Protein AF-A0A4Y7SMZ3-F1 (afdb_monomer_lite)

Organism: Coprinellus micaceus (NCBI:txid71717)

Sequence (217 aa):
MIPGCGICYQELHPIDHPACYLPCGHIFCLQCGGRLVSKYPCPFKCTLNSRTRTVRQRDVRSLAISVVPIEGVDEERAVLGAIVAADAKHRATDASACQLAEQNRVQDQRYQVQLSQLSRLGTYVIDSSEKLKGTLLTTRRAYETLRKHDCLRRQLEQLMNLRLASPQRDRSKGSTSKTPEREGRASPASSRCPLWLLMKMVDAGNREDRWLKYRLE

Secondary structure (DSSP, 8-state):
---B-TTT-PBP-TTTS-EEE-TTS-EEEHHHHHHHTTT---TT--SSS-TT-PPPGGG-EE-------SSSTTHHHHHHHHHHHHHHHHHHHHHHHHHHHHHHHHHHHHHHHHHHHHHHHHHHHHHHHHHHHHHHHHHHHHHHHHHHHHHHHHHHHHHHHHHHHS--------------------PPP-----GGGTTTTTTGGGSGGGGGGSS--

Foldseek 3Di:
DADAAPPPRHHDACAPFFWKAFPLGHIHTPVVLVVQAPPAFDPVCGVVQHRPHGHHPVRIGGDPDHDDDPDDPCVVVSVVNNVVVVVVVVVVVVVVVVVVVVVVVVVVVVVVVVVVVVVVVVVVVVVVVVVVVVVVVVVVVVVVVVVVVVVVVVVVVVVVVVVVPDPPPPDDDDDDDDDDDDDDDDDDDDPDDPPVVVVVVVVVVPVVVVVPPPPDD

pLDDT: mean 75.72, std 20.17, range [37.62, 97.25]

InterPro domains:
  IPR001841 Zinc finger, RING-type [PS50089] (5-43)
  IPR013083 Zinc finger, RING/FYVE/PHD-type [G3DSA:3.30.40.10] (2-77)

Radius of gyration: 49.57 Å; chains: 1; bounding box: 89×42×137 Å

Structure (mmCIF, N/CA/C/O backbone):
data_AF-A0A4Y7SMZ3-F1
#
_entry.id   AF-A0A4Y7SMZ3-F1
#
loop_
_atom_site.group_PDB
_atom_site.id
_atom_site.type_symbol
_atom_site.label_atom_id
_atom_site.label_alt_id
_atom_site.label_comp_id
_atom_site.label_asym_id
_atom_site.label_entity_id
_atom_site.label_seq_id
_atom_site.pdbx_PDB_ins_code
_atom_site.Cartn_x
_atom_site.Cartn_y
_atom_site.Cartn_z
_atom_site.occupancy
_atom_site.B_iso_or_equiv
_atom_site.auth_seq_id
_atom_site.auth_comp_id
_atom_site.auth_asym_id
_atom_site.auth_atom_id
_atom_site.pdbx_PDB_model_num
ATOM 1 N N . MET A 1 1 ? 34.606 -7.112 -31.840 1.00 46.12 1 MET A N 1
ATOM 2 C CA . MET A 1 1 ? 33.287 -7.750 -32.048 1.00 46.12 1 MET A CA 1
ATOM 3 C C . MET A 1 1 ? 32.272 -7.005 -31.206 1.00 46.12 1 MET A C 1
ATOM 5 O O . MET A 1 1 ? 32.405 -7.004 -29.989 1.00 46.12 1 MET A O 1
ATOM 9 N N . ILE A 1 2 ? 31.320 -6.335 -31.848 1.00 53.75 2 ILE A N 1
ATOM 10 C CA . ILE A 1 2 ? 30.229 -5.619 -31.178 1.00 53.75 2 ILE A CA 1
ATOM 11 C C . ILE A 1 2 ? 29.197 -6.666 -30.730 1.00 53.75 2 ILE A C 1
ATOM 13 O O . ILE A 1 2 ? 28.967 -7.627 -31.471 1.00 53.75 2 ILE A O 1
ATOM 17 N N . PRO A 1 3 ? 28.625 -6.575 -29.515 1.00 69.19 3 PRO A N 1
ATOM 18 C CA . PRO A 1 3 ? 27.633 -7.544 -29.073 1.00 69.19 3 PRO A CA 1
ATOM 19 C C . PRO A 1 3 ? 26.394 -7.456 -29.974 1.00 69.19 3 PRO A C 1
ATOM 21 O O . PRO A 1 3 ? 25.715 -6.435 -30.014 1.00 69.19 3 PRO A O 1
ATOM 24 N N . GLY A 1 4 ? 26.112 -8.527 -30.716 1.00 83.25 4 GLY A N 1
ATOM 25 C CA . GLY A 1 4 ? 24.904 -8.663 -31.529 1.00 83.25 4 GLY A CA 1
ATOM 26 C C . GLY A 1 4 ? 23.746 -9.284 -30.745 1.00 83.25 4 GLY A C 1
ATOM 27 O O . GLY A 1 4 ? 23.934 -9.937 -29.714 1.00 83.25 4 GLY A O 1
ATOM 28 N N . CYS A 1 5 ? 22.522 -9.114 -31.240 1.00 89.12 5 CYS A N 1
ATOM 29 C CA . CYS A 1 5 ? 21.358 -9.787 -30.677 1.00 89.12 5 CYS A CA 1
ATOM 30 C C . CYS A 1 5 ? 21.459 -11.309 -30.864 1.00 89.12 5 CYS A C 1
ATOM 32 O O . CYS A 1 5 ? 21.582 -11.790 -31.987 1.00 89.12 5 CYS A O 1
ATOM 34 N N . GLY A 1 6 ? 21.254 -12.086 -29.797 1.00 86.44 6 GLY A N 1
ATOM 35 C CA . GLY A 1 6 ? 21.270 -13.553 -29.872 1.00 86.44 6 GLY A CA 1
ATOM 36 C C . GLY A 1 6 ? 20.129 -14.224 -30.662 1.00 86.44 6 GLY A C 1
ATOM 37 O O . GLY A 1 6 ? 20.027 -15.445 -30.614 1.00 86.44 6 GLY A O 1
ATOM 38 N N . ILE A 1 7 ? 19.245 -13.465 -31.329 1.00 89.69 7 ILE A N 1
ATOM 39 C CA . ILE A 1 7 ? 18.139 -13.987 -32.161 1.00 89.69 7 ILE A CA 1
ATOM 40 C C . ILE A 1 7 ? 18.250 -13.495 -33.601 1.00 89.69 7 ILE A C 1
ATOM 42 O O . ILE A 1 7 ? 18.295 -14.307 -34.517 1.00 89.69 7 ILE A O 1
ATOM 46 N N . CYS A 1 8 ? 18.240 -12.174 -33.813 1.00 90.12 8 CYS A N 1
ATOM 47 C CA . CYS A 1 8 ? 18.291 -11.610 -35.163 1.00 90.12 8 CYS A CA 1
ATOM 48 C C . CYS A 1 8 ? 19.718 -11.379 -35.666 1.00 90.12 8 CYS A C 1
ATOM 50 O O . CYS A 1 8 ? 19.878 -11.004 -36.821 1.00 90.12 8 CYS A O 1
ATOM 52 N N . TYR A 1 9 ? 20.732 -11.566 -34.812 1.00 88.38 9 TYR A N 1
ATOM 53 C CA . TYR A 1 9 ? 22.152 -11.347 -35.110 1.00 88.38 9 TYR A CA 1
ATOM 54 C C . TYR A 1 9 ? 22.507 -9.928 -35.578 1.00 88.38 9 TYR A C 1
ATOM 56 O O . TYR A 1 9 ? 23.651 -9.675 -35.936 1.00 88.38 9 TYR A O 1
ATOM 64 N N . GLN A 1 10 ? 21.555 -8.992 -35.531 1.00 87.62 10 GLN A N 1
ATOM 65 C CA . GLN A 1 10 ? 21.806 -7.584 -35.800 1.00 87.62 10 GLN A CA 1
ATOM 66 C C . GLN A 1 10 ? 22.661 -6.979 -34.694 1.00 87.62 10 GLN A C 1
ATOM 68 O O . GLN A 1 10 ? 22.555 -7.358 -33.520 1.00 87.62 10 GLN A O 1
ATOM 73 N N . GLU A 1 11 ? 23.483 -6.020 -35.095 1.00 84.62 11 GLU A N 1
ATOM 74 C CA . GLU A 1 11 ? 24.284 -5.210 -34.196 1.00 84.62 11 GLU A CA 1
ATOM 75 C C . GLU A 1 11 ? 23.384 -4.425 -33.236 1.00 84.62 11 GLU A C 1
ATOM 77 O O . GLU A 1 11 ? 22.350 -3.879 -33.632 1.00 84.62 11 GLU A O 1
ATOM 82 N N . LEU A 1 12 ? 23.735 -4.423 -31.951 1.00 83.94 12 LEU A N 1
ATOM 83 C CA . LEU A 1 12 ? 22.970 -3.699 -30.946 1.00 83.94 12 LEU A CA 1
ATOM 84 C C . LEU A 1 12 ? 23.386 -2.229 -30.966 1.00 83.94 12 LEU A C 1
ATOM 86 O O . LEU A 1 12 ? 24.529 -1.907 -30.657 1.00 83.94 12 LEU A O 1
ATOM 90 N N . HIS A 1 13 ? 22.435 -1.351 -31.276 1.00 77.50 13 HIS A N 1
ATOM 91 C CA . HIS A 1 13 ? 22.620 0.098 -31.290 1.00 77.50 13 HIS A CA 1
ATOM 92 C C . HIS A 1 13 ? 21.679 0.736 -30.257 1.00 77.50 13 HIS A C 1
ATOM 94 O O . HIS A 1 13 ? 20.499 0.381 -30.234 1.00 77.50 13 HIS A O 1
ATOM 100 N N . PRO A 1 14 ? 22.132 1.668 -29.398 1.00 73.31 14 PRO A N 1
ATOM 101 C CA . PRO A 1 14 ? 21.310 2.234 -28.324 1.00 73.31 14 PRO A CA 1
ATOM 102 C C . PRO A 1 14 ? 20.008 2.893 -28.806 1.00 73.31 14 PRO A C 1
ATOM 104 O O . PRO A 1 14 ? 19.052 2.955 -28.033 1.00 73.31 14 PRO A O 1
ATOM 107 N N . ILE A 1 15 ? 19.961 3.356 -30.060 1.00 73.44 15 ILE A N 1
ATOM 108 C CA . ILE A 1 15 ? 18.790 4.017 -30.648 1.00 73.44 15 ILE A CA 1
ATOM 109 C C . ILE A 1 15 ? 18.006 3.054 -31.542 1.00 73.44 15 ILE A C 1
ATOM 111 O O . ILE A 1 15 ? 16.834 2.793 -31.284 1.00 73.44 15 ILE A O 1
ATOM 115 N N . ASP A 1 16 ? 18.647 2.509 -32.577 1.00 79.75 16 ASP A N 1
ATOM 116 C CA . ASP A 1 16 ? 17.939 1.755 -33.620 1.00 79.75 16 ASP A CA 1
ATOM 117 C C . ASP A 1 16 ? 17.617 0.321 -33.191 1.00 79.75 16 ASP A C 1
ATOM 119 O O . ASP A 1 16 ? 16.581 -0.230 -33.558 1.00 79.75 16 ASP A O 1
ATOM 123 N N . HIS A 1 17 ? 18.494 -0.289 -32.389 1.00 81.56 17 HIS A N 1
ATOM 124 C CA . HIS A 1 17 ? 18.387 -1.686 -31.961 1.00 81.56 17 HIS A CA 1
ATOM 125 C C . HIS A 1 17 ? 18.718 -1.831 -30.466 1.00 81.56 17 HIS A C 1
ATOM 127 O O . HIS A 1 17 ? 19.683 -2.518 -30.108 1.00 81.56 17 HIS A O 1
ATOM 133 N N . PRO A 1 18 ? 17.930 -1.192 -29.575 1.00 83.94 18 PRO A N 1
ATOM 134 C CA . PRO A 1 18 ? 18.263 -1.069 -28.162 1.00 83.94 18 PRO A CA 1
ATOM 135 C C . PRO A 1 18 ? 18.378 -2.438 -27.498 1.00 83.94 18 PRO A C 1
ATOM 137 O O . PRO A 1 18 ? 17.548 -3.326 -27.711 1.00 83.94 18 PRO A O 1
ATOM 140 N N . ALA A 1 19 ? 19.404 -2.613 -26.670 1.00 88.62 19 ALA A N 1
ATOM 141 C CA . ALA A 1 19 ? 19.687 -3.880 -26.017 1.00 88.62 19 ALA A CA 1
ATOM 142 C C . ALA A 1 19 ? 18.806 -4.113 -24.777 1.00 88.62 19 ALA A C 1
ATOM 144 O O . ALA A 1 19 ? 18.481 -3.211 -24.001 1.00 88.62 19 ALA A O 1
ATOM 145 N N . CYS A 1 20 ? 18.463 -5.373 -24.543 1.00 90.25 20 CYS A N 1
ATOM 146 C CA . CYS A 1 20 ? 17.861 -5.873 -23.318 1.00 90.25 20 CYS A CA 1
ATOM 147 C C . CYS A 1 20 ? 18.550 -7.170 -22.895 1.00 90.25 20 CYS A C 1
ATOM 149 O O . CYS A 1 20 ? 19.122 -7.881 -23.719 1.00 90.25 20 CYS A O 1
ATOM 151 N N . TYR A 1 21 ? 18.486 -7.490 -21.610 1.00 90.00 21 TYR A N 1
ATOM 152 C CA . TYR A 1 21 ? 19.004 -8.734 -21.064 1.00 90.00 21 TYR A CA 1
ATOM 153 C C . TYR A 1 21 ? 17.930 -9.465 -20.263 1.00 90.00 21 TYR A C 1
ATOM 155 O O . TYR A 1 21 ? 17.013 -8.862 -19.694 1.00 90.00 21 TYR A O 1
ATOM 163 N N . LEU A 1 22 ? 18.046 -10.789 -20.237 1.00 89.25 22 LEU A N 1
ATOM 164 C CA . LEU A 1 22 ? 17.241 -11.663 -19.386 1.00 89.25 22 LEU A CA 1
ATOM 165 C C . LEU A 1 22 ? 17.959 -11.934 -18.055 1.00 89.25 22 LEU A C 1
ATOM 167 O O . LEU A 1 22 ? 19.178 -11.790 -17.986 1.00 89.25 22 LEU A O 1
ATOM 171 N N . PRO A 1 23 ? 17.276 -12.460 -17.017 1.00 86.94 23 PRO A N 1
ATOM 172 C CA . PRO A 1 23 ? 17.907 -12.764 -15.727 1.00 86.94 23 PRO A CA 1
ATOM 173 C C . PRO A 1 23 ? 19.030 -13.809 -15.825 1.00 86.94 23 PRO A C 1
ATOM 175 O O . PRO A 1 23 ? 19.888 -13.886 -14.960 1.00 86.94 23 PRO A O 1
ATOM 178 N N . CYS A 1 24 ? 19.032 -14.604 -16.899 1.00 86.50 24 CYS A N 1
ATOM 179 C CA . CYS A 1 24 ? 20.090 -15.558 -17.228 1.00 86.50 24 CYS A CA 1
ATOM 180 C C . CYS A 1 24 ? 21.346 -14.934 -17.873 1.00 86.50 24 CYS A C 1
ATOM 182 O O . CYS A 1 24 ? 22.261 -15.675 -18.211 1.00 86.50 24 CYS A O 1
ATOM 184 N N . GLY A 1 25 ? 21.379 -13.615 -18.091 1.00 86.75 25 GLY A N 1
ATOM 185 C CA . GLY A 1 25 ? 22.524 -12.884 -18.647 1.00 86.75 25 GLY A CA 1
ATOM 186 C C . GLY A 1 25 ? 22.554 -12.753 -20.175 1.00 86.75 25 GLY A C 1
ATOM 187 O O . GLY A 1 25 ? 23.316 -11.944 -20.690 1.00 86.75 25 GLY A O 1
ATOM 188 N N . HIS A 1 26 ? 21.716 -13.484 -20.917 1.00 89.06 26 HIS A N 1
ATOM 189 C CA . HIS A 1 26 ? 21.678 -13.380 -22.381 1.00 89.06 26 HIS A CA 1
ATOM 190 C C . HIS A 1 26 ? 21.092 -12.053 -22.863 1.00 89.06 26 HIS A C 1
ATOM 192 O O . HIS A 1 26 ? 20.080 -11.587 -22.329 1.00 89.06 26 HIS A O 1
ATOM 198 N N . ILE A 1 27 ? 21.713 -11.506 -23.911 1.00 89.69 27 ILE A N 1
ATOM 199 C CA . ILE A 1 27 ? 21.416 -10.192 -24.481 1.00 89.69 27 ILE A CA 1
ATOM 200 C C . ILE A 1 27 ? 20.665 -10.345 -25.813 1.00 89.69 27 ILE A C 1
ATOM 202 O O . ILE A 1 27 ? 21.020 -11.155 -26.674 1.00 89.69 27 ILE A O 1
ATOM 206 N N . PHE A 1 28 ? 19.622 -9.539 -25.991 1.00 90.88 28 PHE A N 1
ATOM 207 C CA . PHE A 1 28 ? 18.794 -9.472 -27.194 1.00 90.88 28 PHE A CA 1
ATOM 208 C C . PHE A 1 28 ? 18.465 -8.012 -27.517 1.00 90.88 28 PHE A C 1
ATOM 210 O O . PHE A 1 28 ? 18.497 -7.170 -26.624 1.00 90.88 28 PHE A O 1
ATOM 217 N N . CYS A 1 29 ? 18.074 -7.692 -28.751 1.00 90.94 29 CYS A N 1
ATOM 218 C CA . CYS A 1 29 ? 17.438 -6.400 -29.001 1.00 90.94 29 CYS A CA 1
ATOM 219 C C . CYS A 1 29 ? 16.036 -6.380 -28.368 1.00 90.94 29 CYS A C 1
ATOM 221 O O . CYS A 1 29 ? 15.395 -7.426 -28.213 1.00 90.94 29 CYS A O 1
ATOM 223 N N . LEU A 1 30 ? 15.541 -5.197 -28.013 1.00 89.50 30 LEU A N 1
ATOM 224 C CA . LEU A 1 30 ? 14.272 -5.006 -27.309 1.00 89.50 30 LEU A CA 1
ATOM 225 C C . LEU A 1 30 ? 13.089 -5.601 -28.089 1.00 89.50 30 LEU A C 1
ATOM 227 O O . LEU A 1 30 ? 12.190 -6.202 -27.501 1.00 89.50 30 LEU A O 1
ATOM 231 N N . GLN A 1 31 ? 13.128 -5.509 -29.423 1.00 91.81 31 GLN A N 1
ATOM 232 C CA . GLN A 1 31 ? 12.117 -6.094 -30.304 1.00 91.81 31 GLN A CA 1
ATOM 233 C C . GLN A 1 31 ? 12.102 -7.628 -30.217 1.00 91.81 31 GLN A C 1
ATOM 235 O O . GLN A 1 31 ? 11.036 -8.231 -30.082 1.00 91.81 31 GLN A O 1
ATOM 240 N N . CYS A 1 32 ? 13.273 -8.274 -30.252 1.00 92.00 32 CYS A N 1
ATOM 241 C CA . CYS A 1 32 ? 13.382 -9.725 -30.093 1.00 92.00 32 CYS A CA 1
ATOM 242 C C . CYS A 1 32 ? 13.028 -10.168 -28.666 1.00 92.00 32 CYS A C 1
ATOM 244 O O . CYS A 1 32 ? 12.300 -11.146 -28.499 1.00 92.00 32 CYS A O 1
ATOM 246 N N . GLY A 1 33 ? 13.462 -9.423 -27.644 1.00 89.81 33 GLY A N 1
ATOM 247 C CA . GLY A 1 33 ? 13.092 -9.660 -26.247 1.00 89.81 33 GLY A CA 1
ATOM 248 C C . GLY A 1 33 ? 11.578 -9.612 -26.034 1.00 89.81 33 GLY A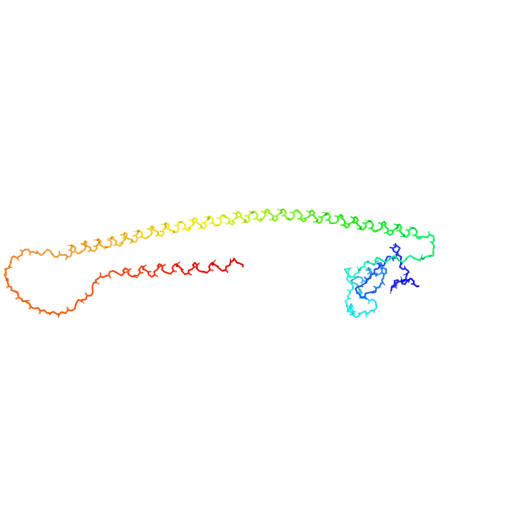 C 1
ATOM 249 O O . GLY A 1 33 ? 11.016 -10.525 -25.431 1.00 89.81 33 GLY A O 1
ATOM 250 N N . GLY A 1 34 ? 10.895 -8.621 -26.613 1.00 89.31 34 GLY A N 1
ATOM 251 C CA . GLY A 1 34 ? 9.434 -8.513 -26.573 1.00 89.31 34 GLY A CA 1
ATOM 252 C C . GLY A 1 34 ? 8.716 -9.691 -27.239 1.00 89.31 34 GLY A C 1
ATOM 253 O O . GLY A 1 34 ? 7.703 -10.159 -26.726 1.00 89.31 34 GLY A O 1
ATOM 254 N N . ARG A 1 35 ? 9.261 -10.239 -28.335 1.00 90.50 35 ARG A N 1
ATOM 255 C CA . ARG A 1 35 ? 8.699 -11.438 -28.991 1.00 90.50 35 ARG A CA 1
ATOM 256 C C . ARG A 1 35 ? 8.824 -12.705 -28.138 1.00 90.50 35 ARG A C 1
ATOM 258 O O . ARG A 1 35 ? 8.001 -13.606 -28.297 1.00 90.50 35 ARG A O 1
ATOM 265 N N . LEU A 1 36 ? 9.825 -12.785 -27.257 1.00 87.94 36 LEU A N 1
ATOM 266 C CA . LEU A 1 36 ? 9.994 -13.914 -26.335 1.00 87.94 36 LEU A CA 1
ATOM 267 C C . LEU A 1 36 ? 8.977 -13.893 -25.189 1.00 87.94 36 LEU A C 1
ATOM 269 O O . LEU A 1 36 ? 8.596 -14.961 -24.700 1.00 87.94 36 LEU A O 1
ATOM 273 N N . VAL A 1 37 ? 8.535 -12.705 -24.761 1.00 87.25 37 VAL A N 1
ATOM 274 C CA . VAL A 1 37 ? 7.645 -12.549 -23.606 1.00 87.25 37 VAL A CA 1
ATOM 275 C C . VAL A 1 37 ? 6.376 -13.381 -23.779 1.00 87.25 37 VAL A C 1
ATOM 277 O O . VAL A 1 37 ? 5.686 -13.312 -24.793 1.00 87.25 37 VAL A O 1
ATOM 280 N N . SER A 1 38 ? 6.076 -14.179 -22.757 1.00 80.88 38 SER A N 1
ATOM 281 C CA . SER A 1 38 ? 4.900 -15.042 -22.623 1.00 80.88 38 SER A CA 1
ATOM 282 C C . SER A 1 38 ? 4.768 -16.153 -23.672 1.00 80.88 38 SER A C 1
ATOM 284 O O . SER A 1 38 ? 3.832 -16.940 -23.578 1.00 80.88 38 SER A O 1
ATOM 286 N N . LYS A 1 39 ? 5.688 -16.250 -24.641 1.00 84.44 39 LYS A N 1
ATOM 287 C CA . LYS A 1 39 ? 5.629 -17.229 -25.739 1.00 84.44 39 LYS A CA 1
ATOM 288 C C . LYS A 1 39 ? 6.721 -18.282 -25.651 1.00 84.44 39 LYS A C 1
ATOM 290 O O . LYS A 1 39 ? 6.446 -19.458 -25.861 1.00 84.44 39 LYS A O 1
ATOM 295 N N . TYR A 1 40 ? 7.946 -17.873 -25.323 1.00 84.75 40 TYR A N 1
ATOM 296 C CA . TYR A 1 40 ? 9.104 -18.758 -25.393 1.00 84.75 40 TYR A CA 1
ATOM 297 C C . TYR A 1 40 ? 9.988 -18.640 -24.141 1.00 84.75 40 TYR A C 1
ATOM 299 O O . TYR A 1 40 ? 10.070 -17.574 -23.519 1.00 84.75 40 TYR A O 1
ATOM 307 N N . PRO A 1 41 ? 10.648 -19.734 -23.724 1.00 87.31 41 PRO A N 1
ATOM 308 C CA . PRO A 1 41 ? 11.760 -19.659 -22.785 1.00 87.31 41 PRO A CA 1
ATOM 309 C C . PRO A 1 41 ? 12.977 -18.997 -23.455 1.00 87.31 41 PRO A C 1
ATOM 311 O O . PRO A 1 41 ? 12.968 -18.682 -24.645 1.00 87.31 41 PRO A O 1
ATOM 314 N N . CYS A 1 42 ? 14.054 -18.797 -22.692 1.00 86.62 42 CYS A N 1
ATOM 315 C CA . CYS A 1 42 ? 15.310 -18.315 -23.268 1.00 86.62 42 CYS A CA 1
ATOM 316 C C . CYS A 1 42 ? 15.809 -19.283 -24.372 1.00 86.62 42 CYS A C 1
ATOM 318 O O . CYS A 1 42 ? 15.972 -20.473 -24.079 1.00 86.62 42 CYS A O 1
ATOM 320 N N . PRO A 1 43 ? 16.116 -18.799 -25.597 1.00 86.50 43 PRO A N 1
ATOM 321 C CA . PRO A 1 43 ? 16.577 -19.641 -26.709 1.00 86.50 43 PRO A CA 1
ATOM 322 C C . PRO A 1 43 ? 17.840 -20.455 -26.400 1.00 86.50 43 PRO A C 1
ATOM 324 O O . PRO A 1 43 ? 18.001 -21.571 -26.884 1.00 86.50 43 PRO A O 1
ATOM 327 N N . PHE A 1 44 ? 18.702 -19.932 -25.526 1.00 84.31 44 PHE A N 1
ATOM 328 C CA . PHE A 1 44 ? 19.972 -20.552 -25.144 1.00 84.31 44 PHE A CA 1
ATOM 329 C C . PHE A 1 44 ? 19.842 -21.653 -24.074 1.00 84.31 44 PHE A C 1
ATOM 331 O O . PHE A 1 44 ? 20.840 -22.073 -23.499 1.00 84.31 44 PHE A O 1
ATOM 338 N N . LYS A 1 45 ? 18.620 -22.136 -23.787 1.00 75.25 45 LYS A N 1
ATOM 339 C CA . LYS A 1 45 ? 18.340 -23.282 -22.889 1.00 75.25 45 LYS A CA 1
ATOM 340 C C . LYS A 1 45 ? 19.063 -23.202 -21.533 1.00 75.25 45 LYS A C 1
ATOM 342 O O . LYS A 1 45 ? 19.604 -24.195 -21.044 1.00 75.25 45 LYS A O 1
ATOM 347 N N . CYS A 1 46 ? 19.043 -22.015 -20.931 1.00 79.00 46 CYS A N 1
ATOM 348 C CA . CYS A 1 46 ? 19.704 -21.729 -19.659 1.00 79.00 46 CYS A CA 1
ATOM 349 C C . CYS A 1 46 ? 19.192 -22.628 -18.531 1.00 79.00 46 CYS A C 1
ATOM 351 O O . CYS A 1 46 ? 18.016 -22.973 -18.488 1.00 79.00 46 CYS A O 1
ATOM 353 N N . THR A 1 47 ? 20.048 -22.943 -17.565 1.00 66.88 47 THR A N 1
ATOM 354 C CA . THR A 1 47 ? 19.648 -23.640 -16.332 1.00 66.88 47 THR A CA 1
ATOM 355 C C . THR A 1 47 ? 18.911 -22.712 -15.358 1.00 66.88 47 THR A C 1
ATOM 357 O O . THR A 1 47 ? 17.971 -23.144 -14.699 1.00 66.88 47 THR A O 1
ATOM 360 N N . LEU A 1 48 ? 19.288 -21.426 -15.320 1.00 64.19 48 LEU A N 1
ATOM 361 C CA . LEU A 1 48 ? 18.735 -20.397 -14.419 1.00 64.19 48 LEU A CA 1
ATOM 362 C C . LEU A 1 48 ? 17.278 -20.009 -14.719 1.00 64.19 48 LEU A C 1
ATOM 364 O O . LEU A 1 48 ? 16.509 -19.698 -13.814 1.00 64.19 48 LEU A O 1
ATOM 368 N N . ASN A 1 49 ? 16.886 -20.045 -15.990 1.00 59.78 49 ASN A N 1
ATOM 369 C CA . ASN A 1 49 ? 15.492 -19.962 -16.408 1.00 59.78 49 ASN A CA 1
ATOM 370 C C . ASN A 1 49 ? 15.122 -21.372 -16.830 1.00 59.78 49 ASN A C 1
ATOM 372 O O . ASN A 1 49 ? 15.479 -21.750 -17.942 1.00 59.78 49 ASN A O 1
ATOM 376 N N . SER A 1 50 ? 14.501 -22.151 -15.935 1.00 57.66 50 SER A N 1
ATOM 377 C CA . SER A 1 50 ? 14.133 -23.548 -16.198 1.00 57.66 50 SER A CA 1
ATOM 378 C C . SER A 1 50 ? 13.649 -23.710 -17.640 1.00 57.66 50 SER A C 1
ATOM 380 O O . SER A 1 50 ? 12.908 -22.865 -18.138 1.00 57.66 50 SER A O 1
ATOM 382 N N . ARG A 1 51 ? 14.080 -24.774 -18.332 1.00 61.34 51 ARG A N 1
ATOM 383 C CA . ARG A 1 51 ? 13.834 -24.992 -19.776 1.00 61.34 51 ARG A CA 1
ATOM 384 C C . ARG A 1 51 ? 12.358 -24.862 -20.206 1.00 61.34 51 ARG A C 1
ATOM 386 O O . ARG A 1 51 ? 12.082 -24.779 -21.396 1.00 61.34 51 ARG A O 1
ATOM 393 N N . THR A 1 52 ? 11.431 -24.839 -19.251 1.00 65.81 52 THR A N 1
ATOM 394 C CA . THR A 1 52 ? 9.979 -24.720 -19.409 1.00 65.81 52 THR A CA 1
ATOM 395 C C . THR A 1 52 ? 9.394 -23.368 -18.977 1.00 65.81 52 THR A C 1
ATOM 397 O O . THR A 1 52 ? 8.236 -23.088 -19.280 1.00 65.81 52 THR A O 1
ATOM 400 N N . ARG A 1 53 ? 10.143 -22.505 -18.279 1.00 80.69 53 ARG A N 1
ATOM 401 C CA . ARG A 1 53 ? 9.651 -21.193 -17.844 1.00 80.69 53 ARG A CA 1
ATOM 402 C C . ARG A 1 53 ? 9.725 -20.197 -18.997 1.00 80.69 53 ARG A C 1
ATOM 404 O O . ARG A 1 53 ? 10.802 -19.759 -19.401 1.00 80.69 53 ARG A O 1
ATOM 411 N N . THR A 1 54 ? 8.556 -19.782 -19.468 1.00 86.19 54 THR A N 1
ATOM 412 C CA . THR A 1 54 ? 8.407 -18.672 -20.412 1.00 86.19 54 THR A CA 1
ATOM 413 C C . THR A 1 54 ? 8.925 -17.370 -19.804 1.00 86.19 54 THR A C 1
ATOM 415 O O . THR A 1 54 ? 8.661 -17.072 -18.631 1.00 86.19 54 THR A O 1
ATOM 418 N N . VAL A 1 55 ? 9.618 -16.572 -20.613 1.00 86.69 55 VAL A N 1
ATOM 419 C CA . VAL A 1 55 ? 10.076 -15.232 -20.227 1.00 86.69 55 VAL A CA 1
ATOM 420 C C . VAL A 1 55 ? 8.861 -14.358 -19.908 1.00 86.69 55 VAL A C 1
ATOM 422 O O . VAL A 1 55 ? 7.922 -14.306 -20.695 1.00 86.69 55 VAL A O 1
ATOM 425 N N . ARG A 1 56 ? 8.842 -13.669 -18.764 1.00 88.62 56 ARG A N 1
ATOM 426 C CA . ARG A 1 56 ? 7.789 -12.687 -18.443 1.00 88.62 56 ARG A CA 1
ATOM 427 C C . ARG A 1 56 ? 8.254 -11.274 -18.784 1.00 88.62 56 ARG A C 1
ATOM 429 O O . ARG A 1 56 ? 9.450 -11.014 -18.799 1.00 88.62 56 ARG A O 1
ATOM 436 N N . GLN A 1 57 ? 7.319 -10.336 -18.951 1.00 86.88 57 GLN A N 1
ATOM 437 C CA . GLN A 1 57 ? 7.641 -8.926 -19.231 1.00 86.88 57 GLN A CA 1
ATOM 438 C C . GLN A 1 57 ? 8.643 -8.351 -18.214 1.00 86.88 57 GLN A C 1
ATOM 440 O O . GLN A 1 57 ? 9.624 -7.727 -18.591 1.00 86.88 57 GLN A O 1
ATOM 445 N N . ARG A 1 58 ? 8.442 -8.643 -16.922 1.00 87.00 58 ARG A N 1
ATOM 446 C CA . ARG A 1 58 ? 9.331 -8.216 -15.824 1.00 87.00 58 ARG A CA 1
ATOM 447 C C . ARG A 1 58 ? 10.746 -8.807 -15.872 1.00 87.00 58 ARG A C 1
ATOM 449 O O . ARG A 1 58 ? 11.634 -8.323 -15.176 1.00 87.00 58 ARG A O 1
ATOM 456 N N . ASP A 1 59 ? 10.926 -9.898 -16.615 1.00 86.38 59 ASP A N 1
ATOM 457 C CA . ASP A 1 59 ? 12.213 -10.573 -16.753 1.00 86.38 59 ASP A CA 1
ATOM 458 C C . ASP A 1 59 ? 13.062 -9.886 -17.845 1.00 86.38 59 ASP A C 1
ATOM 460 O O . ASP A 1 59 ? 14.284 -9.987 -17.812 1.00 86.38 59 ASP A O 1
ATOM 464 N N . VAL A 1 60 ? 12.445 -9.148 -18.779 1.00 88.94 60 VAL A N 1
ATOM 465 C CA . VAL A 1 60 ? 13.152 -8.376 -19.811 1.00 88.94 60 VAL A CA 1
ATOM 466 C C . VAL A 1 60 ? 13.585 -7.036 -19.229 1.00 88.94 60 VAL A C 1
ATOM 468 O O . VAL A 1 60 ? 12.757 -6.178 -18.923 1.00 88.94 60 VAL A O 1
ATOM 471 N N . ARG A 1 61 ? 14.894 -6.841 -19.081 1.00 88.31 61 ARG A N 1
ATOM 472 C CA . ARG A 1 61 ? 15.464 -5.603 -18.545 1.00 88.31 61 ARG A CA 1
ATOM 473 C C . ARG A 1 61 ? 16.222 -4.871 -19.633 1.00 88.31 61 ARG A C 1
ATOM 475 O O . ARG A 1 61 ? 17.045 -5.467 -20.317 1.00 88.31 61 ARG A O 1
ATOM 482 N N . SER A 1 62 ? 15.950 -3.578 -19.793 1.00 86.00 62 SER A N 1
ATOM 483 C CA . SER A 1 62 ? 16.730 -2.736 -20.703 1.00 86.00 62 SER A CA 1
ATOM 484 C C . SER A 1 62 ? 18.188 -2.740 -20.255 1.00 86.00 62 SER A C 1
ATOM 486 O O . SER A 1 62 ? 18.474 -2.531 -19.074 1.00 86.00 62 SER A O 1
ATOM 488 N N . LEU A 1 63 ? 19.094 -2.982 -21.193 1.00 82.12 63 LEU A N 1
ATOM 489 C CA . LEU A 1 63 ? 20.523 -2.918 -20.953 1.00 82.12 63 LEU A CA 1
ATOM 490 C C . LEU A 1 63 ? 20.991 -1.520 -21.350 1.00 82.12 63 LEU A C 1
ATOM 492 O O . LEU A 1 63 ? 20.903 -1.147 -22.515 1.00 82.12 63 LEU A O 1
ATOM 496 N N . ALA A 1 64 ? 21.457 -0.736 -20.382 1.00 68.44 64 ALA A N 1
ATOM 497 C CA . ALA A 1 64 ? 21.986 0.604 -20.625 1.00 68.44 64 ALA A CA 1
ATOM 498 C C . ALA A 1 64 ? 23.450 0.530 -21.092 1.00 68.44 64 ALA A C 1
ATOM 500 O O . ALA A 1 64 ? 24.331 1.116 -20.472 1.00 68.44 64 ALA A O 1
ATOM 501 N N . ILE A 1 65 ? 23.725 -0.255 -22.135 1.00 62.06 65 ILE A N 1
ATOM 502 C CA . ILE A 1 65 ? 25.040 -0.260 -22.776 1.00 62.06 65 ILE A CA 1
ATOM 503 C C . ILE A 1 65 ? 24.900 0.479 -24.102 1.00 62.06 65 ILE A C 1
ATOM 505 O O . ILE A 1 65 ? 24.137 0.066 -24.973 1.00 62.06 65 ILE A O 1
ATOM 509 N N . SER A 1 66 ? 25.652 1.569 -24.229 1.00 55.75 66 SER A N 1
ATOM 510 C CA . SER A 1 66 ? 25.927 2.228 -25.500 1.00 55.75 66 SER A CA 1
ATOM 511 C C . SER A 1 66 ? 27.223 1.628 -26.040 1.00 55.75 66 SER A C 1
ATOM 513 O O . SER A 1 66 ? 28.297 1.944 -25.533 1.00 55.75 66 SER A O 1
ATOM 515 N N . VAL A 1 67 ? 27.136 0.694 -26.992 1.00 58.06 67 VAL A N 1
ATOM 516 C CA . VAL A 1 67 ? 28.303 0.334 -27.809 1.00 58.06 67 VAL A CA 1
ATOM 517 C C . VAL A 1 67 ? 28.146 1.103 -29.107 1.00 58.06 67 VAL A C 1
ATOM 519 O O . VAL A 1 67 ? 27.350 0.721 -29.957 1.00 58.06 67 VAL A O 1
ATOM 522 N N . VAL A 1 68 ? 28.842 2.231 -29.207 1.00 55.28 68 VAL A N 1
ATOM 523 C CA . VAL A 1 68 ? 28.941 2.988 -30.454 1.00 55.28 68 VAL A CA 1
ATOM 524 C C . VAL A 1 68 ? 30.168 2.440 -31.188 1.00 55.28 68 VAL A C 1
ATOM 526 O O . VAL A 1 68 ? 31.250 2.433 -30.591 1.00 55.28 68 VAL A O 1
ATOM 529 N N . PRO A 1 69 ? 30.043 1.901 -32.414 1.00 53.47 69 PRO A N 1
ATOM 530 C CA . PRO A 1 69 ? 31.216 1.622 -33.235 1.00 53.47 69 PRO A CA 1
ATOM 531 C C . PRO A 1 69 ? 32.023 2.916 -33.421 1.00 53.47 69 PRO A C 1
ATOM 533 O O . PRO A 1 69 ? 31.467 3.925 -33.832 1.00 53.47 69 PRO A O 1
ATOM 536 N N . ILE A 1 70 ? 33.327 2.873 -33.124 1.00 54.62 70 ILE A N 1
ATOM 537 C CA . ILE A 1 70 ? 34.262 4.028 -33.109 1.00 54.62 70 ILE A CA 1
ATOM 538 C C . ILE A 1 70 ? 34.626 4.491 -34.544 1.00 54.62 70 ILE A C 1
ATOM 540 O O . ILE A 1 70 ? 35.588 5.213 -34.780 1.00 54.62 70 ILE A O 1
ATOM 544 N N . GLU A 1 71 ? 33.896 4.021 -35.554 1.00 54.94 71 GLU A N 1
ATOM 545 C CA . GLU A 1 71 ? 34.200 4.271 -36.960 1.00 54.94 71 GLU A CA 1
ATOM 546 C C . GLU A 1 71 ? 32.980 4.895 -37.646 1.00 54.94 71 GLU A C 1
ATOM 548 O O . GLU A 1 71 ? 32.162 4.199 -38.245 1.00 54.94 71 GLU A O 1
ATOM 553 N N . GLY A 1 72 ? 32.850 6.225 -37.570 1.00 55.25 72 GLY A N 1
ATOM 554 C CA . GLY A 1 72 ? 31.931 6.968 -38.437 1.00 55.25 72 GLY A CA 1
ATOM 555 C C . GLY A 1 72 ? 31.394 8.290 -37.886 1.00 55.25 72 GLY A C 1
ATOM 556 O O . GLY A 1 72 ? 31.336 8.527 -36.689 1.00 55.25 72 GLY A O 1
ATOM 557 N N . VAL A 1 73 ? 30.934 9.142 -38.805 1.00 55.53 73 VAL A N 1
ATOM 558 C CA . VAL A 1 73 ? 30.410 10.513 -38.609 1.00 55.53 73 VAL A CA 1
ATOM 559 C C . VAL A 1 73 ? 29.076 10.562 -37.815 1.00 55.53 73 VAL A C 1
ATOM 561 O O . VAL A 1 73 ? 28.510 11.631 -37.616 1.00 55.53 73 VAL A O 1
ATOM 564 N N . ASP A 1 74 ? 28.570 9.426 -37.318 1.00 60.75 74 ASP A N 1
ATOM 565 C CA . ASP A 1 74 ? 27.264 9.295 -36.639 1.00 60.75 74 ASP A CA 1
ATOM 566 C C . ASP A 1 74 ? 27.335 9.267 -35.093 1.00 60.75 74 ASP A C 1
ATOM 568 O O . ASP A 1 74 ? 26.305 9.159 -34.420 1.00 60.75 74 ASP A O 1
ATOM 572 N N . GLU A 1 75 ? 28.526 9.406 -34.497 1.00 64.38 75 GLU A N 1
ATOM 573 C CA . GLU A 1 75 ? 28.723 9.352 -33.037 1.00 64.38 75 GLU A CA 1
ATOM 574 C C . GLU A 1 75 ? 27.953 10.445 -32.283 1.00 64.38 75 GLU A C 1
ATOM 576 O O . GLU A 1 75 ? 27.286 10.170 -31.283 1.00 64.38 75 GLU A O 1
ATOM 581 N N . GLU A 1 76 ? 27.989 11.685 -32.772 1.00 69.25 76 GLU A N 1
ATOM 582 C CA . GLU A 1 76 ? 27.322 12.814 -32.116 1.00 69.25 76 GLU A CA 1
ATOM 583 C C . GLU A 1 76 ? 25.799 12.627 -32.104 1.00 69.25 76 GLU A C 1
ATOM 585 O O . GLU A 1 76 ? 25.138 12.844 -31.087 1.00 69.25 76 GLU A O 1
ATOM 590 N N . ARG A 1 77 ? 25.235 12.124 -33.206 1.00 69.75 77 ARG A N 1
ATOM 591 C CA . ARG A 1 77 ? 23.803 11.833 -33.315 1.00 69.75 77 ARG A CA 1
ATOM 592 C C . ARG A 1 77 ? 23.388 10.677 -32.405 1.00 69.75 77 ARG A C 1
ATOM 594 O O . ARG A 1 77 ? 22.328 10.754 -31.777 1.00 69.75 77 ARG A O 1
ATOM 601 N N . ALA A 1 78 ? 24.218 9.640 -32.299 1.00 65.69 78 ALA A N 1
ATOM 602 C CA . ALA A 1 78 ? 23.987 8.508 -31.406 1.00 65.69 78 ALA A CA 1
ATOM 603 C C . ALA A 1 78 ? 24.026 8.925 -29.924 1.00 65.69 78 ALA A C 1
ATOM 605 O O . ALA A 1 78 ? 23.147 8.550 -29.140 1.00 65.69 78 ALA A O 1
ATOM 606 N N . VAL A 1 79 ? 24.999 9.754 -29.542 1.00 72.88 79 VAL A N 1
ATOM 607 C CA . VAL A 1 79 ? 25.123 10.289 -28.179 1.00 72.88 79 VAL A CA 1
ATOM 608 C C . VAL A 1 79 ? 23.956 11.222 -27.850 1.00 72.88 79 VAL A C 1
ATOM 610 O O . VAL A 1 79 ? 23.310 11.047 -26.815 1.00 72.88 79 VAL A O 1
ATOM 613 N N . LEU A 1 80 ? 23.619 12.162 -28.738 1.00 76.12 80 LEU A N 1
ATOM 614 C CA . LEU A 1 80 ? 22.489 13.074 -28.540 1.00 76.12 80 LEU A CA 1
ATOM 615 C C . LEU A 1 80 ? 21.159 12.319 -28.434 1.00 76.12 80 LEU A C 1
ATOM 617 O O . LEU A 1 80 ? 20.360 12.610 -27.544 1.00 76.12 80 LEU A O 1
ATOM 621 N N . GLY A 1 81 ? 20.926 11.313 -29.279 1.00 72.69 81 GLY A N 1
ATOM 622 C CA . GLY A 1 81 ? 19.710 10.503 -29.204 1.00 72.69 81 GLY A CA 1
ATOM 623 C C . GLY A 1 81 ? 19.612 9.687 -27.911 1.00 72.69 81 GLY A C 1
ATOM 624 O O . GLY A 1 81 ? 18.529 9.600 -27.328 1.00 72.69 81 GLY A O 1
ATOM 625 N N . ALA A 1 82 ? 20.731 9.162 -27.401 1.00 72.19 82 ALA A N 1
ATOM 626 C CA . ALA A 1 82 ? 20.770 8.487 -26.104 1.00 72.19 82 ALA A CA 1
ATOM 627 C C . ALA A 1 82 ? 20.471 9.448 -24.937 1.00 72.19 82 ALA A C 1
ATOM 629 O O . ALA A 1 82 ? 19.711 9.088 -24.035 1.00 72.19 82 ALA A O 1
ATOM 630 N N . ILE A 1 83 ? 21.007 10.674 -24.973 1.00 77.50 83 ILE A N 1
ATOM 631 C CA . ILE A 1 83 ? 20.728 11.718 -23.972 1.00 77.50 83 ILE A CA 1
ATOM 632 C C . ILE A 1 83 ? 19.242 12.092 -23.989 1.00 77.50 83 ILE A C 1
ATOM 634 O O . ILE A 1 83 ? 18.607 12.113 -22.936 1.00 77.50 83 ILE A O 1
ATOM 638 N N . VAL A 1 84 ? 18.661 12.317 -25.170 1.00 78.00 84 VAL A N 1
ATOM 639 C CA . VAL A 1 84 ? 17.234 12.650 -25.315 1.00 78.00 84 VAL A CA 1
ATOM 640 C C . VAL A 1 84 ? 16.344 11.506 -24.820 1.00 78.00 84 VAL A C 1
ATOM 642 O O . VAL A 1 84 ? 15.368 11.746 -24.107 1.00 78.00 84 VAL A O 1
ATOM 645 N N . ALA A 1 85 ? 16.682 10.254 -25.141 1.00 74.38 85 ALA A N 1
ATOM 646 C CA . ALA A 1 85 ? 15.937 9.090 -24.665 1.00 74.38 85 ALA A CA 1
ATOM 647 C C . ALA A 1 85 ? 16.034 8.920 -23.137 1.00 74.38 85 ALA A C 1
ATOM 649 O O . ALA A 1 85 ? 15.041 8.575 -22.486 1.00 74.38 85 ALA A O 1
ATOM 650 N N . ALA A 1 86 ? 17.208 9.179 -22.554 1.00 75.00 86 ALA A N 1
ATOM 651 C CA . ALA A 1 86 ? 17.408 9.155 -21.110 1.00 75.00 86 ALA A CA 1
ATOM 652 C C . ALA A 1 86 ? 16.615 10.268 -20.408 1.00 75.00 86 ALA A C 1
ATOM 654 O O . ALA A 1 86 ? 15.930 9.981 -19.425 1.00 75.00 86 ALA A O 1
ATOM 655 N N . ASP A 1 87 ? 16.632 11.493 -20.940 1.00 80.19 87 ASP A N 1
ATOM 656 C CA . ASP A 1 87 ? 15.870 12.630 -20.407 1.00 80.19 87 ASP A CA 1
ATOM 657 C C . ASP A 1 87 ? 14.356 12.375 -20.473 1.00 80.19 87 ASP A C 1
ATOM 659 O O . ASP A 1 87 ? 13.647 12.525 -19.478 1.00 80.19 87 ASP A O 1
ATOM 663 N N . ALA A 1 88 ? 13.850 11.867 -21.603 1.00 79.50 88 ALA A N 1
ATOM 664 C CA . ALA A 1 88 ? 12.441 11.499 -21.742 1.00 79.50 88 ALA A CA 1
ATOM 665 C C . ALA A 1 88 ? 12.016 10.439 -20.710 1.00 79.50 88 ALA A C 1
ATOM 667 O O . ALA A 1 88 ? 10.949 10.544 -20.095 1.00 79.50 88 ALA A O 1
ATOM 668 N N . LYS A 1 89 ? 12.866 9.431 -20.475 1.00 78.88 89 LYS A N 1
ATOM 669 C CA . LYS A 1 89 ? 12.622 8.400 -19.461 1.00 78.88 89 LYS A CA 1
ATOM 670 C C . LYS A 1 89 ? 12.686 8.962 -18.040 1.00 78.88 89 LYS A C 1
ATOM 672 O O . LYS A 1 89 ? 11.890 8.543 -17.196 1.00 78.88 89 LYS A O 1
ATOM 677 N N . HIS A 1 90 ? 13.601 9.892 -17.774 1.00 80.06 90 HIS A N 1
ATOM 678 C CA . HIS A 1 90 ? 13.717 10.543 -16.474 1.00 80.06 90 HIS A CA 1
ATOM 679 C C . HIS A 1 90 ? 12.459 11.360 -16.165 1.00 80.06 90 HIS A C 1
ATOM 681 O O . HIS A 1 90 ? 11.790 11.072 -15.176 1.00 80.06 90 HIS A O 1
ATOM 687 N N . ARG A 1 91 ? 12.022 12.223 -17.092 1.00 85.25 91 ARG A N 1
ATOM 688 C CA . ARG A 1 91 ? 10.783 13.009 -16.958 1.00 85.25 91 ARG A CA 1
ATOM 689 C C . ARG A 1 91 ? 9.537 12.145 -16.765 1.00 85.25 91 ARG A C 1
ATOM 691 O O . ARG A 1 91 ? 8.677 12.480 -15.956 1.00 85.25 91 ARG A O 1
ATOM 698 N N . ALA A 1 92 ? 9.427 11.028 -17.489 1.00 83.94 92 ALA A N 1
ATOM 699 C CA . ALA A 1 92 ? 8.311 10.097 -17.314 1.00 83.94 92 ALA A CA 1
ATOM 700 C C . ALA A 1 92 ? 8.314 9.450 -15.917 1.00 83.94 92 ALA A C 1
ATOM 702 O O . ALA A 1 92 ? 7.256 9.256 -15.314 1.00 83.94 92 ALA A O 1
ATOM 703 N N . THR A 1 93 ? 9.503 9.141 -15.393 1.00 85.44 93 THR A N 1
ATOM 704 C CA . THR A 1 93 ? 9.669 8.594 -14.040 1.00 85.44 93 THR A CA 1
ATOM 705 C C . THR A 1 93 ? 9.313 9.640 -12.984 1.00 85.44 93 THR A C 1
ATOM 707 O O . THR A 1 93 ? 8.568 9.324 -12.058 1.00 85.44 93 THR A O 1
ATOM 710 N N . ASP A 1 94 ? 9.753 10.886 -13.159 1.00 88.31 94 ASP A N 1
ATOM 711 C CA . ASP A 1 94 ? 9.451 11.993 -12.248 1.00 88.31 94 ASP A CA 1
ATOM 712 C C . ASP A 1 94 ? 7.952 12.304 -12.218 1.00 88.31 94 ASP A C 1
ATOM 714 O O . ASP A 1 94 ? 7.362 12.417 -11.145 1.00 88.31 94 ASP A O 1
ATOM 718 N N . ALA A 1 95 ? 7.294 12.340 -13.381 1.00 87.38 95 ALA A N 1
ATOM 719 C CA . ALA A 1 95 ? 5.846 12.522 -13.462 1.00 87.38 95 ALA A CA 1
ATOM 720 C C . ALA A 1 95 ? 5.087 11.404 -12.723 1.00 87.38 95 ALA A C 1
ATOM 722 O O . ALA A 1 95 ? 4.157 11.680 -11.960 1.00 87.38 95 ALA A O 1
ATOM 723 N N . SER A 1 96 ? 5.515 10.146 -12.892 1.00 89.81 96 SER A N 1
ATOM 724 C CA . SER A 1 96 ? 4.939 9.013 -12.160 1.00 89.81 96 SER A CA 1
ATOM 725 C C . SER A 1 96 ? 5.198 9.104 -10.653 1.00 89.81 96 SER A C 1
ATOM 727 O O . SER A 1 96 ? 4.323 8.735 -9.869 1.00 89.81 96 SER A O 1
ATOM 729 N N . ALA A 1 97 ? 6.372 9.584 -10.234 1.00 88.56 97 ALA A N 1
ATOM 730 C CA . ALA A 1 97 ? 6.713 9.766 -8.827 1.00 88.56 97 ALA A CA 1
ATOM 731 C C . ALA A 1 97 ? 5.866 10.873 -8.183 1.00 88.56 97 ALA A C 1
ATOM 733 O O . ALA A 1 97 ? 5.320 10.669 -7.099 1.00 88.56 97 ALA A O 1
ATOM 734 N N . CYS A 1 98 ? 5.674 12.002 -8.873 1.00 92.75 98 CYS A N 1
ATOM 735 C CA . CYS A 1 98 ? 4.789 13.079 -8.429 1.00 92.75 98 CYS A CA 1
ATOM 736 C C . CYS A 1 98 ? 3.336 12.605 -8.293 1.00 92.75 98 CYS A C 1
ATOM 738 O O . CYS A 1 98 ? 2.683 12.900 -7.292 1.00 92.75 98 CYS A O 1
ATOM 740 N N . GLN A 1 99 ? 2.835 11.830 -9.260 1.00 93.31 99 GLN A N 1
ATOM 741 C CA . GLN A 1 99 ? 1.483 11.273 -9.193 1.00 93.31 99 GLN A CA 1
ATOM 742 C C . GLN A 1 99 ? 1.317 10.320 -8.001 1.00 93.31 99 GLN A C 1
ATOM 744 O O . GLN A 1 99 ? 0.312 10.394 -7.291 1.00 93.31 99 GLN A O 1
ATOM 749 N N . LEU A 1 100 ? 2.300 9.448 -7.759 1.00 93.19 100 LEU A N 1
ATOM 750 C CA . LEU A 1 100 ? 2.274 8.520 -6.628 1.00 93.19 100 LEU A CA 1
ATOM 751 C C . LEU A 1 100 ? 2.357 9.259 -5.284 1.00 93.19 100 LEU A C 1
ATOM 753 O O . LEU A 1 100 ? 1.652 8.899 -4.343 1.00 93.19 100 LEU A O 1
ATOM 757 N N . ALA A 1 101 ? 3.171 10.314 -5.199 1.00 93.81 101 ALA A N 1
ATOM 758 C CA . ALA A 1 101 ? 3.270 11.150 -4.007 1.00 93.81 101 ALA A CA 1
ATOM 759 C C . ALA A 1 101 ? 1.930 11.821 -3.670 1.00 93.81 101 ALA A C 1
ATOM 761 O O . ALA A 1 101 ? 1.509 11.795 -2.513 1.00 93.81 101 ALA A O 1
ATOM 762 N N . GLU A 1 102 ? 1.219 12.354 -4.669 1.00 94.62 102 GLU A N 1
ATOM 763 C CA . GLU A 1 102 ? -0.098 12.959 -4.443 1.00 94.62 102 GLU A CA 1
ATOM 764 C C . GLU A 1 102 ? -1.153 11.915 -4.052 1.00 94.62 102 GLU A C 1
ATOM 766 O O . GLU A 1 102 ? -1.948 12.151 -3.141 1.00 94.62 102 GLU A O 1
ATOM 771 N N . GLN A 1 103 ? -1.136 10.730 -4.673 1.00 94.12 103 GLN A N 1
ATOM 772 C CA . GLN A 1 103 ? -2.020 9.629 -4.276 1.00 94.12 103 GLN A CA 1
ATOM 773 C C . GLN A 1 103 ? -1.793 9.216 -2.819 1.00 94.12 103 GLN A C 1
ATOM 775 O O . GLN A 1 103 ? -2.763 9.130 -2.063 1.00 94.12 103 GLN A O 1
ATOM 780 N N . ASN A 1 104 ? -0.534 9.034 -2.410 1.00 93.19 104 ASN A N 1
ATOM 781 C CA . ASN A 1 104 ? -0.182 8.707 -1.028 1.00 93.19 104 ASN A CA 1
ATOM 782 C C . ASN A 1 104 ? -0.641 9.808 -0.063 1.00 93.19 104 ASN A C 1
ATOM 784 O O . ASN A 1 104 ? -1.257 9.503 0.955 1.00 93.19 104 ASN A O 1
ATOM 788 N N . ARG A 1 105 ? -0.452 11.087 -0.418 1.00 96.12 105 ARG A N 1
ATOM 789 C CA . ARG A 1 105 ? -0.898 12.229 0.396 1.00 96.12 105 ARG A CA 1
ATOM 790 C C . ARG A 1 105 ? -2.411 12.219 0.633 1.00 96.12 105 ARG A C 1
ATOM 792 O O . ARG A 1 105 ? -2.865 12.419 1.760 1.00 96.12 105 ARG A O 1
ATOM 799 N N . VAL A 1 106 ? -3.202 11.970 -0.412 1.00 95.56 106 VAL A N 1
ATOM 800 C CA . VAL A 1 106 ? -4.668 11.854 -0.300 1.00 95.56 106 VAL A CA 1
ATOM 801 C C . VAL A 1 106 ? -5.058 10.642 0.548 1.00 95.56 106 VAL A C 1
ATOM 803 O O . VAL A 1 106 ? -6.016 10.706 1.323 1.00 95.56 106 VAL A O 1
ATOM 806 N N . GLN A 1 107 ? -4.333 9.532 0.420 1.00 94.75 107 GLN A N 1
ATOM 807 C CA . GLN A 1 107 ? -4.591 8.318 1.188 1.00 94.75 107 GLN A CA 1
ATOM 808 C C . GLN A 1 107 ? -4.302 8.524 2.683 1.00 94.75 107 GLN A C 1
ATOM 810 O O . GLN A 1 107 ? -5.148 8.186 3.512 1.00 94.75 107 GLN A O 1
ATOM 815 N N . ASP A 1 108 ? -3.191 9.176 3.021 1.00 95.75 108 ASP A N 1
ATOM 816 C CA . ASP A 1 108 ? -2.831 9.538 4.395 1.00 95.75 108 ASP A CA 1
ATOM 817 C C . ASP A 1 108 ? -3.885 10.443 5.036 1.00 95.75 108 ASP A C 1
ATOM 819 O O . ASP A 1 108 ? -4.304 10.206 6.171 1.00 95.75 108 ASP A O 1
ATOM 823 N N . GLN A 1 109 ? -4.400 11.431 4.297 1.00 96.00 109 GLN A N 1
ATOM 824 C CA . GLN A 1 109 ? -5.496 12.275 4.781 1.00 96.00 109 GLN A CA 1
ATOM 825 C C . GLN A 1 109 ? -6.753 11.461 5.114 1.00 96.00 109 GLN A C 1
ATOM 827 O O . GLN A 1 109 ? -7.384 11.693 6.148 1.00 96.00 109 GLN A O 1
ATOM 832 N N . ARG A 1 110 ? -7.113 10.477 4.280 1.00 95.56 110 ARG A N 1
ATOM 833 C CA . ARG A 1 110 ? -8.264 9.597 4.546 1.00 95.56 110 ARG A CA 1
ATOM 834 C C . ARG A 1 110 ? -8.046 8.750 5.796 1.00 95.56 110 ARG A C 1
ATOM 836 O O . ARG A 1 110 ? -8.960 8.649 6.615 1.00 95.56 110 ARG A O 1
ATOM 843 N N . TYR A 1 111 ? -6.850 8.188 5.968 1.00 95.62 111 TYR A N 1
ATOM 844 C CA . TYR A 1 111 ? -6.519 7.410 7.161 1.00 95.62 111 TYR A CA 1
ATOM 845 C C . TYR A 1 111 ? -6.562 8.259 8.431 1.00 95.62 111 TYR A C 1
ATOM 847 O O . TYR A 1 111 ? -7.126 7.821 9.431 1.00 95.62 111 TYR A O 1
ATOM 855 N N . GLN A 1 112 ? -6.062 9.495 8.389 1.00 94.81 112 GLN A N 1
ATOM 856 C CA . GLN A 1 112 ? -6.139 10.419 9.524 1.00 94.81 112 GLN A CA 1
ATOM 857 C C . GLN A 1 112 ? -7.589 10.712 9.932 1.00 94.81 112 GLN A C 1
ATOM 859 O O . GLN A 1 112 ? -7.927 10.671 11.118 1.00 94.81 112 GLN A O 1
ATOM 864 N N . VAL A 1 113 ? -8.482 10.929 8.959 1.00 96.31 113 VAL A N 1
ATOM 865 C CA . VAL A 1 113 ? -9.914 11.112 9.240 1.00 96.31 113 VAL A CA 1
ATOM 866 C C . VAL A 1 113 ? -10.507 9.860 9.893 1.00 96.31 113 VAL A C 1
ATOM 868 O O . VAL A 1 113 ? -11.175 9.978 10.921 1.00 96.31 113 VAL A O 1
ATOM 871 N N . GLN A 1 114 ? -10.227 8.666 9.367 1.00 95.88 114 GLN A N 1
ATOM 872 C CA . GLN A 1 114 ? -10.721 7.410 9.945 1.00 95.88 114 GLN A CA 1
ATOM 873 C C . GLN A 1 114 ? -10.201 7.175 11.369 1.00 95.88 114 GLN A C 1
ATOM 875 O O . GLN A 1 114 ? -10.981 6.836 12.260 1.00 95.88 114 GLN A O 1
ATOM 880 N N . LEU A 1 115 ? -8.912 7.416 11.616 1.00 96.12 115 LEU A N 1
ATOM 881 C CA . LEU A 1 115 ? -8.319 7.310 12.950 1.00 96.12 115 LEU A CA 1
ATOM 882 C C . LEU A 1 115 ? -8.967 8.290 13.932 1.00 96.12 115 LEU A C 1
ATOM 884 O O . LEU A 1 115 ? -9.279 7.911 15.061 1.00 96.12 115 LEU A O 1
ATOM 888 N N . SER A 1 116 ? -9.246 9.522 13.498 1.00 95.25 116 SER A N 1
ATOM 889 C CA . SER A 1 116 ? -9.937 10.506 14.338 1.00 95.25 116 SER A CA 1
ATOM 890 C C . SER A 1 116 ? -11.363 10.067 14.704 1.00 95.25 116 SER A C 1
ATOM 892 O O . SER A 1 116 ? -11.796 10.251 15.843 1.00 95.25 116 SER A O 1
ATOM 894 N N . GLN A 1 117 ? -12.083 9.429 13.774 1.00 96.06 117 GLN A N 1
ATOM 895 C CA . GLN A 1 117 ? -13.422 8.886 14.016 1.00 96.06 117 GLN A CA 1
ATOM 896 C C . GLN A 1 117 ? -13.380 7.703 14.987 1.00 96.06 117 GLN A C 1
ATOM 898 O O . GLN A 1 117 ? -14.167 7.662 15.932 1.00 96.06 117 GLN A O 1
ATOM 903 N N . LEU A 1 118 ? -12.438 6.775 14.798 1.00 96.06 118 LEU A N 1
ATOM 904 C CA . LEU A 1 118 ? -12.246 5.636 15.698 1.00 96.06 118 LEU A CA 1
ATOM 905 C C . LEU A 1 118 ? -11.855 6.083 17.107 1.00 96.06 118 LEU A C 1
ATOM 907 O O . LEU A 1 118 ? -12.382 5.547 18.078 1.00 96.06 118 LEU A O 1
ATOM 911 N N . SER A 1 119 ? -11.000 7.099 17.228 1.00 96.06 119 SER A N 1
ATOM 912 C CA . SER A 1 119 ? -10.631 7.682 18.521 1.00 96.06 119 SER A CA 1
ATOM 913 C C . SER A 1 119 ? -11.853 8.248 19.256 1.00 96.06 119 SER A C 1
ATOM 915 O O . SER A 1 119 ? -12.086 7.912 20.416 1.00 96.06 119 SER A O 1
ATOM 917 N N . ARG A 1 120 ? -12.712 9.005 18.554 1.00 96.19 120 ARG A N 1
ATOM 918 C CA . ARG A 1 120 ? -13.976 9.529 19.109 1.00 96.19 120 ARG A CA 1
ATOM 919 C C . ARG A 1 120 ? -14.949 8.427 19.534 1.00 96.19 120 ARG A C 1
ATOM 921 O O . ARG A 1 120 ? -15.625 8.557 20.554 1.00 96.19 120 ARG A O 1
ATOM 928 N N . LEU A 1 121 ? -15.037 7.345 18.762 1.00 96.81 121 LEU A N 1
ATOM 929 C CA . LEU A 1 121 ? -15.838 6.180 19.143 1.00 96.81 121 LEU A CA 1
ATOM 930 C C . LEU A 1 121 ? -15.255 5.495 20.383 1.00 96.81 121 LEU A C 1
ATOM 932 O O . LEU A 1 121 ? -16.007 5.135 21.285 1.00 96.81 121 LEU A O 1
ATOM 936 N N . GLY A 1 122 ? -13.929 5.380 20.465 1.00 96.81 122 GLY A N 1
ATOM 937 C CA . GLY A 1 122 ? -13.228 4.856 21.634 1.00 96.81 122 GLY A CA 1
ATOM 938 C C . GLY A 1 122 ? -13.560 5.638 22.903 1.00 96.81 122 GLY A C 1
ATOM 939 O O . GLY A 1 122 ? -13.986 5.039 23.890 1.00 96.81 122 GLY A O 1
ATOM 940 N N . THR A 1 123 ? -13.464 6.971 22.863 1.00 96.69 123 THR A N 1
ATOM 941 C CA . THR A 1 123 ? -13.829 7.823 24.008 1.00 96.69 123 THR A CA 1
ATOM 942 C C . THR A 1 123 ? -15.300 7.666 24.387 1.00 96.69 123 THR A C 1
ATOM 944 O O . THR A 1 123 ? -15.617 7.516 25.561 1.00 96.69 123 THR A O 1
ATOM 947 N N . TYR A 1 124 ? -16.205 7.599 23.404 1.00 96.75 124 TYR A N 1
ATOM 948 C CA . TYR A 1 124 ? -17.634 7.404 23.667 1.00 96.75 124 TYR A CA 1
ATOM 949 C C . TYR A 1 124 ? -17.936 6.071 24.368 1.00 96.75 124 TYR A C 1
ATOM 951 O O . TYR A 1 124 ? -18.769 6.016 25.278 1.00 96.75 124 TYR A O 1
ATOM 959 N N . VAL A 1 125 ? -17.276 4.988 23.951 1.00 96.88 125 VAL A N 1
ATOM 960 C CA . VAL A 1 125 ? -17.448 3.662 24.560 1.00 96.88 125 VAL A CA 1
ATOM 961 C C . VAL A 1 125 ? -16.930 3.655 25.997 1.00 96.88 125 VAL A C 1
ATOM 963 O O . VAL A 1 125 ? -17.604 3.109 26.873 1.00 96.88 125 VAL A O 1
ATOM 966 N N . ILE A 1 126 ? -15.782 4.289 26.254 1.00 96.56 126 ILE A N 1
ATOM 967 C CA . ILE A 1 126 ? -15.226 4.434 27.607 1.00 96.56 126 ILE A CA 1
ATOM 968 C C . ILE A 1 126 ? -16.210 5.202 28.500 1.00 96.56 126 ILE A C 1
ATOM 970 O O . ILE A 1 126 ? -16.644 4.661 29.517 1.00 96.56 126 ILE A O 1
ATOM 974 N N . ASP A 1 127 ? -16.663 6.383 28.074 1.00 97.00 127 ASP A N 1
ATOM 975 C CA . ASP A 1 127 ? -17.617 7.204 28.834 1.00 97.00 127 ASP A CA 1
ATOM 976 C C . ASP A 1 127 ? -18.932 6.459 29.110 1.00 97.00 127 ASP A C 1
ATOM 978 O O . ASP A 1 127 ? -19.519 6.549 30.192 1.00 97.00 127 ASP A O 1
ATOM 982 N N . SER A 1 128 ? -19.425 5.710 28.121 1.00 96.44 128 SER A N 1
ATOM 983 C CA . SER A 1 128 ? -20.655 4.924 28.253 1.00 96.44 128 SER A CA 1
ATOM 984 C C . SER A 1 128 ? -20.484 3.765 29.235 1.00 96.44 128 SER A C 1
ATOM 986 O O . SER A 1 128 ? -21.389 3.492 30.027 1.00 96.44 128 SER A O 1
ATOM 988 N N . SER A 1 129 ? -19.318 3.115 29.229 1.00 97.19 129 SER A N 1
ATOM 989 C CA . SER A 1 129 ? -18.961 2.065 30.185 1.00 97.19 129 SER A CA 1
ATOM 990 C C . SER A 1 129 ? -18.893 2.609 31.615 1.00 97.19 129 SER A C 1
ATOM 992 O O . SER A 1 129 ? -19.470 2.018 32.532 1.00 97.19 129 SER A O 1
ATOM 994 N N . GLU A 1 130 ? -18.276 3.776 31.814 1.00 96.88 130 GLU A N 1
ATOM 995 C CA . GLU A 1 130 ? -18.211 4.427 33.126 1.00 96.88 130 GLU A CA 1
ATOM 996 C C . GLU A 1 130 ? -19.598 4.813 33.649 1.00 96.88 130 GLU A C 1
ATOM 998 O O . GLU A 1 130 ? -19.922 4.539 34.811 1.00 96.88 130 GLU A O 1
ATOM 1003 N N . LYS A 1 131 ? -20.458 5.366 32.784 1.00 96.56 131 LYS A N 1
ATOM 1004 C CA . LYS A 1 131 ? -21.859 5.659 33.124 1.00 96.56 131 LYS A CA 1
ATOM 1005 C C . LYS A 1 131 ? -22.612 4.395 33.530 1.00 96.56 131 LYS A C 1
ATOM 1007 O O . LYS A 1 131 ? -23.258 4.387 34.578 1.00 96.56 131 LYS A O 1
ATOM 1012 N N . LEU A 1 132 ? -22.490 3.318 32.750 1.00 96.94 132 LEU A N 1
ATOM 1013 C CA . LEU A 1 132 ? -23.139 2.041 33.047 1.00 96.94 132 LEU A CA 1
ATOM 1014 C C . LEU A 1 132 ? -22.655 1.462 34.383 1.00 96.94 132 LEU A C 1
ATOM 1016 O O . LEU A 1 132 ? -23.470 1.022 35.195 1.00 96.94 132 LEU A O 1
ATOM 1020 N N . LYS A 1 133 ? -21.346 1.521 34.655 1.00 97.25 133 LYS A N 1
ATOM 1021 C CA . LYS A 1 133 ? -20.760 1.119 35.941 1.00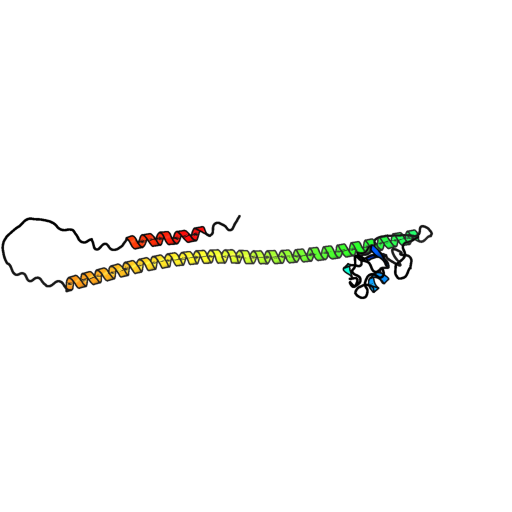 97.25 133 LYS A CA 1
ATOM 1022 C C . LYS A 1 133 ? -21.345 1.934 37.096 1.00 97.25 133 LYS A C 1
ATOM 1024 O O . LYS A 1 133 ? -21.708 1.358 38.123 1.00 97.25 133 LYS A O 1
ATOM 1029 N N . GLY A 1 134 ? -21.497 3.247 36.920 1.00 95.94 134 GLY A N 1
ATOM 1030 C CA . GLY A 1 134 ? -22.177 4.123 37.875 1.00 95.94 134 GLY A CA 1
ATOM 1031 C C . GLY A 1 134 ? -23.614 3.675 38.160 1.00 95.94 134 GLY A C 1
ATOM 1032 O O . GLY A 1 134 ? -23.984 3.490 39.322 1.00 95.94 134 GLY A O 1
ATOM 1033 N N . THR A 1 135 ? -24.402 3.416 37.114 1.00 96.50 135 THR A N 1
ATOM 1034 C CA . THR A 1 135 ? -25.790 2.935 37.226 1.00 96.50 135 THR A CA 1
ATOM 1035 C C . THR A 1 135 ? -25.891 1.557 37.889 1.00 96.50 135 THR A C 1
ATOM 1037 O O . THR A 1 135 ? -26.800 1.308 38.683 1.00 96.50 135 THR A O 1
ATOM 1040 N N . LEU A 1 136 ? -24.952 0.649 37.621 1.00 97.19 136 LEU A N 1
ATOM 1041 C CA . LEU A 1 136 ? -24.906 -0.666 38.269 1.00 97.19 136 LEU A CA 1
ATOM 1042 C C . LEU A 1 136 ? -24.617 -0.555 39.772 1.00 97.19 136 LEU A C 1
ATOM 1044 O O . LEU A 1 136 ? -25.218 -1.259 40.584 1.00 97.19 136 LEU A O 1
ATOM 1048 N N . LEU A 1 137 ? -23.731 0.357 40.173 1.00 96.88 137 LEU A N 1
ATOM 1049 C CA . LEU A 1 137 ? -23.439 0.585 41.588 1.00 96.88 137 LEU A CA 1
ATOM 1050 C C . LEU A 1 137 ? -24.632 1.199 42.330 1.00 96.88 137 LEU A C 1
ATOM 1052 O O . LEU A 1 137 ? -24.914 0.800 43.463 1.00 96.88 137 LEU A O 1
ATOM 1056 N N . THR A 1 138 ? -25.352 2.140 41.716 1.00 96.69 138 THR A N 1
ATOM 1057 C CA . THR A 1 138 ? -26.546 2.740 42.333 1.00 96.69 138 THR A CA 1
ATOM 1058 C C . THR A 1 138 ? -27.686 1.732 42.454 1.00 96.69 138 THR A C 1
ATOM 1060 O O . THR A 1 138 ? -28.264 1.600 43.534 1.00 96.69 138 THR A O 1
ATOM 1063 N N . THR A 1 139 ? -27.959 0.956 41.401 1.00 95.38 139 THR A N 1
ATOM 1064 C CA . THR A 1 139 ? -28.971 -0.116 41.430 1.00 95.38 139 THR A CA 1
ATOM 1065 C C . THR A 1 139 ? -28.633 -1.202 42.449 1.00 95.38 139 THR A C 1
ATOM 1067 O O . THR A 1 139 ? -29.512 -1.615 43.208 1.00 95.38 139 THR A O 1
ATOM 1070 N N . ARG A 1 140 ? -27.360 -1.599 42.573 1.00 96.75 140 ARG A N 1
ATOM 1071 C CA . ARG A 1 140 ? -26.910 -2.523 43.625 1.00 96.75 140 ARG A CA 1
ATOM 1072 C C . ARG A 1 140 ? -27.206 -1.991 45.030 1.00 96.75 140 ARG A C 1
ATOM 1074 O O . ARG A 1 140 ? -27.761 -2.722 45.849 1.00 96.75 140 ARG A O 1
ATOM 1081 N N . ARG A 1 141 ? -26.877 -0.726 45.317 1.00 96.44 141 ARG A N 1
ATOM 1082 C CA . ARG A 1 141 ? -27.161 -0.103 46.627 1.00 96.44 141 ARG A CA 1
ATOM 1083 C C . ARG A 1 141 ? -28.663 -0.037 46.917 1.00 96.44 141 ARG A C 1
ATOM 1085 O O . ARG A 1 141 ? -29.081 -0.300 48.046 1.00 96.44 141 ARG A O 1
ATOM 1092 N N . ALA A 1 142 ? -29.478 0.279 45.909 1.00 95.75 142 ALA A N 1
ATOM 1093 C CA . ALA A 1 142 ? -30.933 0.279 46.039 1.00 95.75 142 ALA A CA 1
ATOM 1094 C C . ALA A 1 142 ? -31.463 -1.125 46.377 1.00 95.75 142 ALA A C 1
ATOM 1096 O O . ALA A 1 142 ? -32.235 -1.282 47.323 1.00 95.75 142 ALA A O 1
ATOM 1097 N N . TYR A 1 143 ? -30.973 -2.156 45.684 1.00 95.69 143 TYR A N 1
ATOM 1098 C CA . TYR A 1 143 ? -31.333 -3.548 45.955 1.00 95.69 143 TYR A CA 1
ATOM 1099 C C . TYR A 1 143 ? -30.931 -4.000 47.368 1.00 95.69 143 TYR A C 1
ATOM 1101 O O . TYR A 1 143 ? -31.728 -4.609 48.080 1.00 95.69 143 TYR A O 1
ATOM 1109 N N . GLU A 1 144 ? -29.722 -3.663 47.825 1.00 96.19 144 GLU A N 1
ATOM 1110 C CA . GLU A 1 144 ? -29.278 -3.953 49.196 1.00 96.19 144 GLU A CA 1
ATOM 1111 C C . GLU A 1 144 ? -30.163 -3.264 50.250 1.00 96.19 144 GLU A C 1
ATOM 1113 O O . GLU A 1 144 ? -30.425 -3.835 51.311 1.00 96.19 144 GLU A O 1
ATOM 1118 N N . THR A 1 145 ? -30.659 -2.062 49.950 1.00 95.12 145 THR A N 1
ATOM 1119 C CA . THR A 1 145 ? -31.575 -1.314 50.825 1.00 95.12 145 THR A CA 1
ATOM 1120 C C . THR A 1 145 ? -32.952 -1.976 50.885 1.00 95.12 145 THR A C 1
ATOM 1122 O O . THR A 1 145 ? -33.464 -2.210 51.981 1.00 95.12 145 THR A O 1
ATOM 1125 N N . LEU A 1 146 ? -33.513 -2.369 49.736 1.00 94.88 146 LEU A N 1
ATOM 1126 C CA . LEU A 1 146 ? -34.769 -3.127 49.667 1.00 94.88 146 LEU A CA 1
ATOM 1127 C C . LEU A 1 146 ? -34.663 -4.455 50.422 1.00 94.88 146 LEU A C 1
ATOM 1129 O O . LEU A 1 146 ? -35.518 -4.772 51.243 1.00 94.88 146 LEU A O 1
ATOM 1133 N N . ARG A 1 147 ? -33.556 -5.185 50.250 1.00 94.81 147 ARG A N 1
ATOM 1134 C CA . ARG A 1 147 ? -33.307 -6.442 50.967 1.00 94.81 147 ARG A CA 1
ATOM 1135 C C . ARG A 1 147 ? -33.281 -6.256 52.488 1.00 94.81 147 ARG A C 1
ATOM 1137 O O . ARG A 1 147 ? -33.786 -7.111 53.217 1.00 94.81 147 ARG A O 1
ATOM 1144 N N . LYS A 1 148 ? -32.689 -5.161 52.984 1.00 94.62 148 LYS A N 1
ATOM 1145 C CA . LYS A 1 148 ? -32.719 -4.816 54.418 1.00 94.62 148 LYS A CA 1
ATOM 1146 C C . LYS A 1 148 ? -34.145 -4.518 54.881 1.00 94.62 148 LYS A C 1
ATOM 1148 O O . LYS A 1 148 ? -34.542 -5.007 55.935 1.00 94.62 148 LYS A O 1
ATOM 1153 N N . HIS A 1 149 ? -34.909 -3.773 54.087 1.00 93.31 149 HIS A N 1
ATOM 1154 C CA . HIS A 1 149 ? -36.301 -3.448 54.389 1.00 93.31 149 HIS A CA 1
ATOM 1155 C C . HIS A 1 149 ? -37.188 -4.704 54.450 1.00 93.31 149 HIS A C 1
ATOM 1157 O O . HIS A 1 149 ? -37.931 -4.884 55.413 1.00 93.31 149 HIS A O 1
ATOM 1163 N N . ASP A 1 150 ? -37.045 -5.629 53.498 1.00 94.75 150 ASP A N 1
ATOM 1164 C CA . ASP A 1 150 ? -37.764 -6.910 53.501 1.00 94.75 150 ASP A CA 1
ATOM 1165 C C . ASP A 1 150 ? -37.411 -7.777 54.714 1.00 94.75 150 ASP A C 1
ATOM 1167 O O . ASP A 1 150 ? -38.278 -8.447 55.277 1.00 94.75 150 ASP A O 1
ATOM 1171 N N . CYS A 1 151 ? -36.146 -7.763 55.145 1.00 92.88 151 CYS A N 1
ATOM 1172 C CA . CYS A 1 151 ? -35.718 -8.457 56.359 1.00 92.88 151 CYS A CA 1
ATOM 1173 C C . CYS A 1 151 ? -36.411 -7.883 57.605 1.00 92.88 151 CYS A C 1
ATOM 1175 O O . CYS A 1 151 ? -36.992 -8.637 58.387 1.00 92.88 151 CYS A O 1
ATOM 1177 N N . LEU A 1 152 ? -36.405 -6.553 57.752 1.00 93.88 152 LEU A N 1
ATOM 1178 C CA . LEU A 1 152 ? -37.072 -5.862 58.860 1.00 93.88 152 LEU A CA 1
ATOM 1179 C C . LEU A 1 152 ? -38.584 -6.119 58.863 1.00 93.88 152 LEU A C 1
ATOM 1181 O O . LEU A 1 152 ? -39.158 -6.386 59.918 1.00 93.88 152 LEU A O 1
ATOM 1185 N N . ARG A 1 153 ? -39.225 -6.113 57.689 1.00 94.81 153 ARG A N 1
ATOM 1186 C CA . ARG A 1 153 ? -40.650 -6.434 57.544 1.00 94.81 153 ARG A CA 1
ATOM 1187 C C . ARG A 1 153 ? -40.972 -7.843 58.051 1.00 94.81 153 ARG A C 1
ATOM 1189 O O . ARG A 1 153 ? -41.892 -7.996 58.848 1.00 94.81 153 ARG A O 1
ATOM 1196 N N . ARG A 1 154 ? -40.184 -8.855 57.665 1.00 94.06 154 ARG A N 1
ATOM 1197 C CA . ARG A 1 154 ? -40.372 -10.237 58.153 1.00 94.06 154 ARG A CA 1
ATOM 1198 C C . ARG A 1 154 ? -40.179 -10.351 59.667 1.00 94.06 154 ARG A C 1
ATOM 1200 O O . ARG A 1 154 ? -40.905 -11.098 60.315 1.00 94.06 154 ARG A O 1
ATOM 1207 N N . GLN A 1 155 ? -39.219 -9.621 60.239 1.00 93.69 155 GLN A N 1
ATOM 1208 C CA . GLN A 1 155 ? -39.011 -9.593 61.692 1.00 93.69 155 GLN A 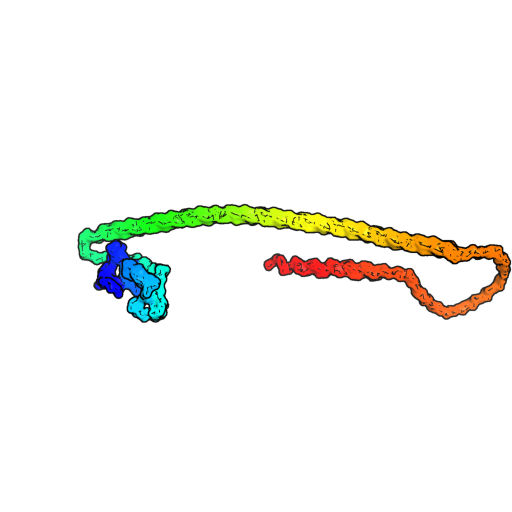CA 1
ATOM 1209 C C . GLN A 1 155 ? -40.207 -8.974 62.429 1.00 93.69 155 GLN A C 1
ATOM 1211 O O . GLN A 1 155 ? -40.652 -9.515 63.440 1.00 93.69 155 GLN A O 1
ATOM 1216 N N . LEU A 1 156 ? -40.760 -7.875 61.908 1.00 95.06 156 LEU A N 1
ATOM 1217 C CA . LEU A 1 156 ? -41.980 -7.258 62.434 1.00 95.06 156 LEU A CA 1
ATOM 1218 C C . LEU A 1 156 ? -43.177 -8.217 62.372 1.00 95.06 156 LEU A C 1
ATOM 1220 O O . LEU A 1 156 ? -43.873 -8.378 63.373 1.00 95.06 156 LEU A O 1
ATOM 1224 N N . GLU A 1 157 ? -43.375 -8.902 61.244 1.00 94.25 157 GLU A N 1
ATOM 1225 C CA . GLU A 1 157 ? -44.431 -9.913 61.080 1.00 94.25 157 GLU A CA 1
ATOM 1226 C C . GLU A 1 157 ? -44.287 -11.056 62.105 1.00 94.25 157 GLU A C 1
ATOM 1228 O O . GLU A 1 157 ? -45.266 -11.452 62.740 1.00 94.25 157 GLU A O 1
ATOM 1233 N N . GLN A 1 158 ? -43.063 -11.540 62.353 1.00 93.94 158 GLN A N 1
ATOM 1234 C CA . GLN A 1 158 ? -42.796 -12.552 63.386 1.00 93.94 158 GLN A CA 1
ATOM 1235 C C . GLN A 1 158 ? -43.132 -12.059 64.800 1.00 93.94 158 GLN A C 1
ATOM 1237 O O . GLN A 1 158 ? -43.758 -12.792 65.568 1.00 93.94 158 GLN A O 1
ATOM 1242 N N . LEU A 1 159 ? -42.758 -10.825 65.151 1.00 92.69 159 LEU A N 1
ATOM 1243 C CA . LEU A 1 159 ? -43.066 -10.240 66.462 1.00 92.69 159 LEU A CA 1
ATOM 1244 C C . LEU A 1 159 ? -44.573 -10.055 66.672 1.00 92.69 159 LEU A C 1
ATOM 1246 O O . LEU A 1 159 ? -45.076 -10.319 67.766 1.00 92.69 159 LEU A O 1
ATOM 1250 N N . MET A 1 160 ? -45.304 -9.642 65.634 1.00 91.94 160 MET A N 1
ATOM 1251 C CA . MET A 1 160 ? -46.764 -9.547 65.688 1.00 91.94 160 MET A CA 1
ATOM 1252 C C . MET A 1 160 ? -47.409 -10.919 65.906 1.00 91.94 160 MET A C 1
ATOM 1254 O O . MET A 1 160 ? -48.266 -11.049 66.780 1.00 91.94 160 MET A O 1
ATOM 1258 N N . ASN A 1 161 ? -46.950 -11.952 65.195 1.00 91.06 161 ASN A N 1
ATOM 1259 C CA . ASN A 1 161 ? -47.448 -13.318 65.370 1.00 91.06 161 ASN A CA 1
ATOM 1260 C C . ASN A 1 161 ? -47.166 -13.864 66.776 1.00 91.06 161 ASN A C 1
ATOM 1262 O O . ASN A 1 161 ? -48.048 -14.469 67.378 1.00 91.06 161 ASN A O 1
ATOM 1266 N N . LEU A 1 162 ? -45.980 -13.608 67.341 1.00 90.12 162 LEU A N 1
ATOM 1267 C CA . LEU A 1 162 ? -45.655 -13.995 68.721 1.00 90.12 162 LEU A CA 1
ATOM 1268 C C . LEU A 1 162 ? -46.541 -13.283 69.748 1.00 90.12 162 LEU A C 1
ATOM 1270 O O . LEU A 1 162 ? -46.966 -13.894 70.727 1.00 90.12 162 LEU A O 1
ATOM 1274 N N . ARG A 1 163 ? -46.851 -12.003 69.520 1.00 84.88 163 ARG A N 1
ATOM 1275 C CA . ARG A 1 163 ? -47.758 -11.241 70.385 1.00 84.88 163 ARG A CA 1
ATOM 1276 C C . ARG A 1 163 ? -49.184 -11.792 70.346 1.00 84.88 163 ARG A C 1
ATOM 1278 O O . ARG A 1 163 ? -49.828 -11.829 71.388 1.00 84.88 163 ARG A O 1
ATOM 1285 N N . LEU A 1 164 ? -49.654 -12.225 69.176 1.00 83.06 164 LEU A N 1
ATOM 1286 C CA . LEU A 1 164 ? -50.971 -12.848 69.001 1.00 83.06 164 LEU A CA 1
ATOM 1287 C C . LEU A 1 164 ? -51.024 -14.285 69.545 1.00 83.06 164 LEU A C 1
ATOM 1289 O O . LEU A 1 164 ? -52.055 -14.701 70.059 1.00 83.06 164 LEU A O 1
ATOM 1293 N N . ALA A 1 165 ? -49.920 -15.031 69.459 1.00 78.44 165 ALA A N 1
ATOM 1294 C CA . ALA A 1 165 ? -49.816 -16.404 69.954 1.00 78.44 165 ALA A CA 1
ATOM 1295 C C . ALA A 1 165 ? -49.566 -16.500 71.471 1.00 78.44 165 ALA A C 1
ATOM 1297 O O . ALA A 1 165 ? -49.648 -17.594 72.028 1.00 78.44 165 ALA A O 1
ATOM 1298 N N . SER A 1 166 ? -49.256 -15.391 72.152 1.00 73.88 166 SER A N 1
ATOM 1299 C CA . SER A 1 166 ? -49.154 -15.376 73.612 1.00 73.88 166 SER A CA 1
ATOM 1300 C C . SER A 1 166 ? -50.548 -15.583 74.212 1.00 73.88 166 SER A C 1
ATOM 1302 O O . SER A 1 166 ? -51.390 -14.691 74.080 1.00 73.88 166 SER A O 1
ATOM 1304 N N . PRO A 1 167 ? -50.808 -16.690 74.931 1.00 59.59 167 PRO A N 1
ATOM 1305 C CA . PRO A 1 167 ? -52.044 -16.824 75.681 1.00 59.59 167 PRO A CA 1
ATOM 1306 C C . PRO A 1 167 ? -52.105 -15.672 76.685 1.00 59.59 167 PRO A C 1
ATOM 1308 O O . PRO A 1 167 ? -51.095 -15.363 77.331 1.00 59.59 167 PRO A O 1
ATOM 1311 N N . GLN A 1 168 ? -53.270 -15.039 76.834 1.00 56.44 168 GLN A N 1
ATOM 1312 C CA . GLN A 1 168 ? -53.568 -14.281 78.044 1.00 56.44 168 GLN A CA 1
ATOM 1313 C C . GLN A 1 168 ? -53.343 -15.246 79.209 1.00 56.44 168 GLN A C 1
ATOM 1315 O O . GLN A 1 168 ? -54.156 -16.128 79.467 1.00 56.44 168 GLN A O 1
ATOM 1320 N N . ARG A 1 169 ? -52.184 -15.144 79.872 1.00 53.84 169 ARG A N 1
ATOM 1321 C CA . ARG A 1 169 ? -51.992 -15.764 81.177 1.00 53.84 169 ARG A CA 1
ATOM 1322 C C . ARG A 1 169 ? -52.942 -15.037 82.103 1.00 53.84 169 ARG A C 1
ATOM 1324 O O . ARG A 1 169 ? -52.623 -13.965 82.620 1.00 53.84 169 ARG A O 1
ATOM 1331 N N . ASP A 1 170 ? -54.124 -15.619 82.233 1.00 48.88 170 ASP A N 1
ATOM 1332 C CA . ASP A 1 170 ? -55.093 -15.232 83.225 1.00 48.88 170 ASP A CA 1
ATOM 1333 C C . ASP A 1 170 ? -54.417 -15.204 84.589 1.00 48.88 170 ASP A C 1
ATOM 1335 O O . ASP A 1 170 ? -53.703 -16.116 85.017 1.00 48.88 170 ASP A O 1
ATOM 1339 N N . ARG A 1 171 ? -54.621 -14.067 85.247 1.00 53.69 171 ARG A N 1
ATOM 1340 C CA . ARG A 1 171 ? -54.259 -13.817 86.632 1.00 53.69 171 ARG A CA 1
ATOM 1341 C C . ARG A 1 171 ? -55.049 -14.774 87.523 1.00 53.69 171 ARG A C 1
ATOM 1343 O O . ARG A 1 171 ? -56.106 -14.411 88.028 1.00 53.69 171 ARG A O 1
ATOM 1350 N N . SER A 1 172 ? -54.501 -15.942 87.814 1.00 49.03 172 SER A N 1
ATOM 1351 C CA . SER A 1 172 ? -54.895 -16.716 88.992 1.00 49.03 172 SER A CA 1
ATOM 1352 C C . SER A 1 172 ? -53.732 -16.766 89.979 1.00 49.03 172 SER A C 1
ATOM 1354 O O . SER A 1 172 ? -52.691 -17.372 89.733 1.00 49.03 172 SER A O 1
ATOM 1356 N N . LYS A 1 173 ? -53.932 -16.042 91.086 1.00 51.09 173 LYS A N 1
ATOM 1357 C CA . LYS A 1 173 ? -53.114 -15.997 92.303 1.00 51.09 173 LYS A CA 1
ATOM 1358 C C . LYS A 1 173 ? -52.798 -17.414 92.810 1.00 51.09 173 LYS A C 1
ATOM 1360 O O . LYS A 1 173 ? -53.689 -18.253 92.845 1.00 51.09 173 LYS A O 1
ATOM 1365 N N . GLY A 1 174 ? -51.580 -17.640 93.299 1.00 42.94 174 GLY A N 1
ATOM 1366 C CA . GLY A 1 174 ? -51.213 -18.865 94.017 1.00 42.94 174 GLY A CA 1
ATOM 1367 C C . GLY A 1 174 ? -49.777 -18.802 94.528 1.00 42.94 174 GLY A C 1
ATOM 1368 O O . GLY A 1 174 ? -48.884 -18.377 93.809 1.00 42.94 174 GLY A O 1
ATOM 1369 N N . SER A 1 175 ? -49.587 -19.131 95.797 1.00 46.03 175 SER A N 1
ATOM 1370 C CA . SER A 1 175 ? -48.487 -18.732 96.667 1.00 46.03 175 SER A CA 1
ATOM 1371 C C . SER A 1 175 ? -47.276 -19.681 96.693 1.00 46.03 175 SER A C 1
ATOM 1373 O O . SER A 1 175 ? -47.389 -20.868 96.421 1.00 46.03 175 SER A O 1
ATOM 1375 N N . THR A 1 176 ? -46.162 -19.120 97.186 1.00 47.47 176 THR A N 1
ATOM 1376 C CA . THR A 1 176 ? -45.133 -19.723 98.069 1.00 47.47 176 THR A CA 1
ATOM 1377 C C . THR A 1 176 ? -44.232 -20.877 97.595 1.00 47.47 176 THR A C 1
ATOM 1379 O O . THR A 1 176 ? -44.657 -22.009 97.424 1.00 47.47 176 THR A O 1
ATOM 1382 N N . SER A 1 177 ? -42.936 -20.525 97.560 1.00 47.00 177 SER A N 1
ATOM 1383 C CA . SER A 1 177 ? -41.744 -21.227 98.077 1.00 47.00 177 SER A CA 1
ATOM 1384 C C . SER A 1 177 ? -41.456 -22.687 97.689 1.00 47.00 177 SER A C 1
ATOM 1386 O O . SER A 1 177 ? -42.081 -23.624 98.170 1.00 47.00 177 SER A O 1
ATOM 1388 N N . LYS A 1 178 ? -40.325 -22.884 96.993 1.00 41.91 178 LYS A N 1
ATOM 1389 C CA . LYS A 1 178 ? -39.101 -23.513 97.540 1.00 41.91 178 LYS A CA 1
ATOM 1390 C C . LYS A 1 178 ? -37.990 -23.578 96.481 1.00 41.91 178 LYS A C 1
ATOM 1392 O O . LYS A 1 178 ? -38.231 -23.914 95.327 1.00 41.91 178 LYS A O 1
ATOM 1397 N N . THR A 1 179 ? -36.781 -23.242 96.919 1.00 45.41 179 THR A N 1
ATOM 1398 C CA . THR A 1 179 ? -35.474 -23.493 96.289 1.00 45.41 179 THR A CA 1
ATOM 1399 C C . THR A 1 179 ? -35.217 -25.001 96.131 1.00 45.41 179 THR A C 1
ATOM 1401 O O . THR A 1 179 ? -35.717 -25.779 96.949 1.00 45.41 179 THR A O 1
ATOM 1404 N N . PRO A 1 180 ? -34.433 -25.420 95.117 1.00 49.59 180 PRO A N 1
ATOM 1405 C CA . PRO A 1 180 ? -33.035 -25.762 95.412 1.00 49.59 180 PRO A CA 1
ATOM 1406 C C . PRO A 1 180 ? -31.998 -25.406 94.318 1.00 49.59 180 PRO A C 1
ATOM 1408 O O . PRO A 1 180 ? -32.292 -25.287 93.130 1.00 49.59 180 PRO A O 1
ATOM 1411 N N . GLU A 1 181 ? -30.763 -25.248 94.797 1.00 41.84 181 GLU A N 1
ATOM 1412 C CA . GLU A 1 181 ? -29.454 -25.447 94.143 1.00 41.84 181 GLU A CA 1
ATOM 1413 C C . GLU A 1 181 ? -29.353 -26.836 93.462 1.00 41.84 181 GLU A C 1
ATOM 1415 O O . GLU A 1 181 ? -30.066 -27.745 93.866 1.00 41.84 181 GLU A O 1
ATOM 1420 N N . ARG A 1 182 ? -28.482 -27.188 92.505 1.00 44.03 182 ARG A N 1
ATOM 1421 C CA . ARG A 1 182 ? -27.473 -26.574 91.617 1.00 44.03 182 ARG A CA 1
ATOM 1422 C C . ARG A 1 182 ? -27.054 -27.709 90.642 1.00 44.03 182 ARG A C 1
ATOM 1424 O O . ARG A 1 182 ? -27.257 -28.876 90.948 1.00 44.03 182 ARG A O 1
ATOM 1431 N N . GLU A 1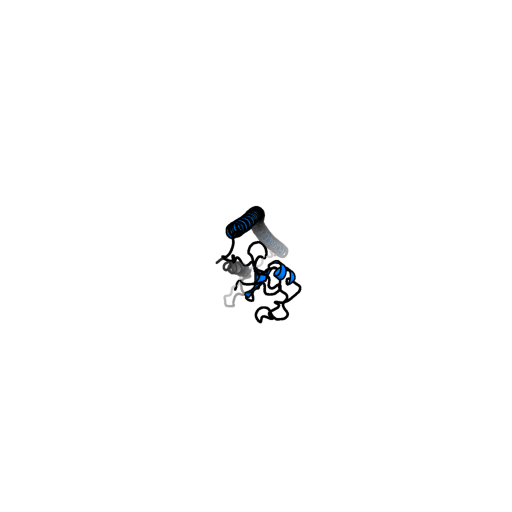 183 ? -26.410 -27.335 89.533 1.00 37.62 183 GLU A N 1
ATOM 1432 C CA . GLU A 1 183 ? -25.481 -28.130 88.690 1.00 37.62 183 GLU A CA 1
ATOM 1433 C C . GLU A 1 183 ? -25.925 -28.558 87.277 1.00 37.62 183 GLU A C 1
ATOM 1435 O O . GLU A 1 183 ? -26.662 -29.509 87.053 1.00 37.62 183 GLU A O 1
A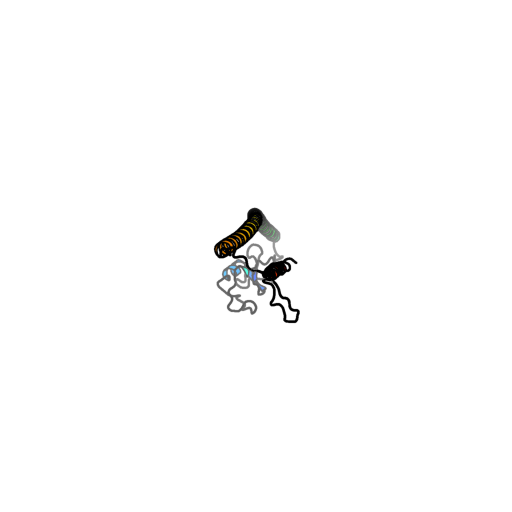TOM 1440 N N . GLY A 1 184 ? -25.306 -27.877 86.303 1.00 45.62 184 GLY A N 1
ATOM 1441 C CA . GLY A 1 184 ? -24.516 -28.537 85.266 1.00 45.62 184 GLY A CA 1
ATOM 1442 C C . GLY A 1 184 ? -25.263 -29.178 84.101 1.00 45.62 184 GLY A C 1
ATOM 1443 O O . GLY A 1 184 ? -25.470 -30.385 84.099 1.00 45.62 184 GLY A O 1
ATOM 1444 N N . ARG A 1 185 ? -25.471 -28.414 83.016 1.00 40.12 185 ARG A N 1
ATOM 1445 C CA . ARG A 1 185 ? -25.088 -28.849 81.658 1.00 40.12 185 ARG A CA 1
ATOM 1446 C C . ARG A 1 185 ? -25.208 -27.739 80.615 1.00 40.12 185 ARG A C 1
ATOM 1448 O O . ARG A 1 185 ? -26.159 -26.972 80.581 1.00 40.12 185 ARG A O 1
ATOM 1455 N N . ALA A 1 186 ? -24.162 -27.724 79.797 1.00 40.19 186 ALA A N 1
ATOM 1456 C CA . ALA A 1 186 ? -23.917 -27.028 78.546 1.00 40.19 186 ALA A CA 1
ATOM 1457 C C . ALA A 1 186 ? -25.114 -26.375 77.831 1.00 40.19 186 ALA A C 1
ATOM 1459 O O . ALA A 1 186 ? -26.086 -27.021 77.443 1.00 40.19 186 ALA A O 1
ATOM 1460 N N . SER A 1 187 ? -24.920 -25.091 77.543 1.00 49.72 187 SER A N 1
ATOM 1461 C CA . SER A 1 187 ? -25.614 -24.301 76.534 1.00 49.72 187 SER A CA 1
ATOM 1462 C C . SER A 1 187 ? -25.693 -25.014 75.177 1.00 49.72 187 SER A C 1
ATOM 1464 O O . SER A 1 187 ? -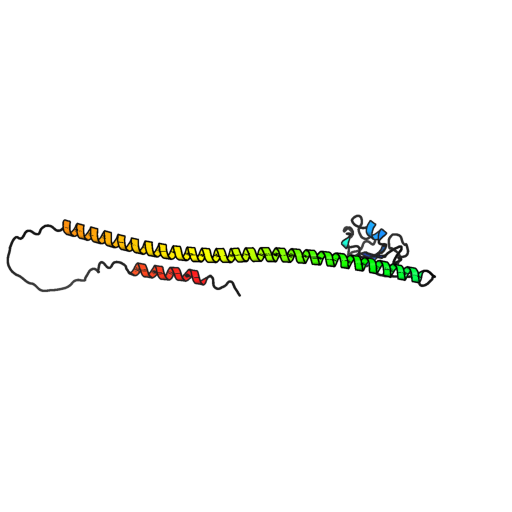24.655 -25.436 74.661 1.00 49.72 187 SER A O 1
ATOM 1466 N N . PRO A 1 188 ? -26.848 -25.011 74.491 1.00 43.16 188 PRO A N 1
ATOM 1467 C CA . PRO A 1 188 ? -26.870 -24.972 73.046 1.00 43.16 188 PRO A CA 1
ATOM 1468 C C . PRO A 1 188 ? -26.774 -23.520 72.589 1.00 43.16 188 PRO A C 1
ATOM 1470 O O . PRO A 1 188 ? -27.346 -22.593 73.165 1.00 43.16 188 PRO A O 1
ATOM 1473 N N . ALA A 1 189 ? -25.977 -23.356 71.549 1.00 41.16 189 ALA A N 1
ATOM 1474 C CA . ALA A 1 189 ? -25.597 -22.107 70.945 1.00 41.16 189 ALA A CA 1
ATOM 1475 C C . ALA A 1 189 ? -26.778 -21.179 70.638 1.00 41.16 189 ALA A C 1
ATOM 1477 O O . ALA A 1 189 ? -27.820 -21.565 70.113 1.00 41.16 189 ALA A O 1
ATOM 1478 N N . SER A 1 190 ? -26.499 -19.905 70.893 1.00 41.28 190 SER A N 1
ATOM 1479 C CA . SER A 1 190 ? -27.064 -18.744 70.233 1.00 41.28 190 SER A CA 1
ATOM 1480 C C . SER A 1 190 ? -27.648 -19.030 68.845 1.00 41.28 190 SER A C 1
ATOM 1482 O O . SER A 1 190 ? -26.934 -19.480 67.944 1.00 41.28 190 SER A O 1
ATOM 1484 N N . SER A 1 191 ? -28.884 -18.589 68.632 1.00 46.44 191 SER A N 1
ATOM 1485 C CA . SER A 1 191 ? -29.408 -18.197 67.327 1.00 46.44 191 SER A CA 1
ATOM 1486 C C . SER A 1 191 ? -28.622 -16.984 66.802 1.00 46.44 191 SER A C 1
ATOM 1488 O O . SER A 1 191 ? -29.104 -15.851 66.772 1.00 46.44 191 SER A O 1
ATOM 1490 N N . ARG A 1 192 ? -27.354 -17.197 66.447 1.00 39.94 192 ARG A N 1
ATOM 1491 C CA . ARG A 1 192 ? -26.560 -16.245 65.679 1.00 39.94 192 ARG A CA 1
ATOM 1492 C C . ARG A 1 192 ? -27.012 -16.364 64.231 1.00 39.94 192 ARG A C 1
ATOM 1494 O O . ARG A 1 192 ? -26.726 -17.354 63.565 1.00 39.94 192 ARG A O 1
ATOM 1501 N N . CYS A 1 193 ? -27.688 -15.326 63.744 1.00 41.38 193 CYS A N 1
ATOM 1502 C CA . CYS A 1 193 ? -27.702 -15.001 62.320 1.00 41.38 193 CYS A CA 1
ATOM 1503 C C . CYS A 1 193 ? -26.273 -15.142 61.763 1.00 41.38 193 CYS A C 1
ATOM 1505 O O . CYS A 1 193 ? -25.347 -14.570 62.350 1.00 41.38 193 CYS A O 1
ATOM 1507 N N . PRO A 1 194 ? -26.049 -15.854 60.646 1.00 45.31 194 PRO A N 1
ATOM 1508 C CA . PRO A 1 194 ? -24.716 -16.008 60.090 1.00 45.31 194 PRO A CA 1
ATOM 1509 C C . PRO A 1 194 ? -24.322 -14.726 59.344 1.00 45.31 194 PRO A C 1
ATOM 1511 O O . PRO A 1 194 ? -24.364 -14.646 58.120 1.00 45.31 194 PRO A O 1
ATOM 1514 N N . LEU A 1 195 ? -23.880 -13.720 60.101 1.00 47.00 195 LEU A N 1
ATOM 1515 C CA . LEU A 1 195 ? -23.152 -12.547 59.598 1.00 47.00 195 LEU A CA 1
ATOM 1516 C C . LEU A 1 195 ? -21.807 -12.940 58.948 1.00 47.00 195 LEU A C 1
ATOM 1518 O O . LEU A 1 195 ? -21.237 -12.167 58.186 1.00 47.00 195 LEU A O 1
ATOM 1522 N N . TRP A 1 196 ? -21.337 -14.172 59.169 1.00 46.91 196 TRP A N 1
ATOM 1523 C CA . TRP A 1 196 ? -20.128 -14.725 58.550 1.00 46.91 196 TRP A CA 1
ATOM 1524 C C . TRP A 1 196 ? -20.272 -15.097 57.065 1.00 46.91 196 TRP A C 1
ATOM 1526 O O . TRP A 1 196 ? -19.256 -15.245 56.388 1.00 46.91 196 TRP A O 1
ATOM 1536 N N . LEU A 1 197 ? -21.491 -15.196 56.514 1.00 44.75 197 LEU A N 1
ATOM 1537 C CA . LEU A 1 197 ? -21.660 -15.464 55.077 1.00 44.75 197 LEU A CA 1
ATOM 1538 C C . LEU A 1 197 ? -21.501 -14.216 54.188 1.00 44.75 197 LEU A C 1
ATOM 1540 O O . LEU A 1 197 ? -21.332 -14.354 52.980 1.00 44.75 197 LEU A O 1
ATOM 1544 N N . LEU A 1 198 ? -21.511 -13.005 54.757 1.00 44.78 198 LEU A N 1
ATOM 1545 C CA . LEU A 1 198 ? -21.358 -11.759 53.991 1.00 44.78 198 LEU A CA 1
ATOM 1546 C C . LEU A 1 198 ? -19.893 -11.356 53.754 1.00 44.78 198 LEU A C 1
ATOM 1548 O O . LEU A 1 198 ? -19.626 -10.597 52.827 1.00 44.78 198 LEU A O 1
ATOM 1552 N N . MET A 1 199 ? -18.933 -11.900 54.511 1.00 40.41 199 MET A N 1
ATOM 1553 C CA . MET A 1 199 ? -17.512 -11.550 54.353 1.00 40.41 199 MET A CA 1
ATOM 1554 C C . MET A 1 199 ? -16.795 -12.345 53.252 1.00 40.41 199 MET A C 1
ATOM 1556 O O . MET A 1 199 ? -15.848 -11.839 52.664 1.00 40.41 199 MET A O 1
ATOM 1560 N N . LYS A 1 200 ? -17.284 -13.536 52.872 1.00 42.62 200 LYS A N 1
ATOM 1561 C CA . LYS A 1 200 ? -16.677 -14.321 51.776 1.00 42.62 200 LYS A CA 1
ATOM 1562 C C . LYS A 1 200 ? -17.066 -13.874 50.362 1.00 42.62 200 LYS A C 1
ATOM 1564 O O . LYS A 1 200 ? -16.447 -14.327 49.406 1.00 42.62 200 LYS A O 1
ATOM 1569 N N . MET A 1 201 ? -18.043 -12.976 50.205 1.00 40.06 201 MET A N 1
ATOM 1570 C CA . MET A 1 201 ? -18.400 -12.420 48.889 1.00 40.06 201 MET A CA 1
ATOM 1571 C C . MET A 1 201 ? -17.650 -11.125 48.544 1.00 40.06 201 MET A C 1
ATOM 1573 O O . MET A 1 201 ? -17.644 -10.727 47.384 1.00 40.06 201 MET A O 1
ATOM 1577 N N . VAL A 1 202 ? -16.979 -10.491 49.512 1.00 46.81 202 VAL A N 1
ATOM 1578 C CA . VAL A 1 202 ? -16.141 -9.306 49.254 1.00 46.81 202 VAL A CA 1
ATOM 1579 C C . VAL A 1 202 ? -14.778 -9.711 48.670 1.00 46.81 202 VAL A C 1
ATOM 1581 O O . VAL A 1 202 ? -14.269 -9.025 47.791 1.00 46.81 202 VAL A O 1
ATOM 1584 N N . ASP A 1 203 ? -14.246 -10.882 49.038 1.00 42.22 203 ASP A N 1
ATOM 1585 C CA . ASP A 1 203 ? -12.964 -11.383 48.511 1.00 42.22 203 ASP A CA 1
ATOM 1586 C C . ASP A 1 203 ? -13.043 -12.003 47.105 1.00 42.22 203 ASP A C 1
ATOM 1588 O O . ASP A 1 203 ? -12.028 -12.111 46.414 1.00 42.22 203 ASP A O 1
ATOM 1592 N N . ALA A 1 204 ? -14.234 -12.395 46.641 1.00 45.41 204 ALA A N 1
ATOM 1593 C CA . ALA A 1 204 ? -14.405 -12.942 45.292 1.00 45.41 204 ALA A CA 1
ATOM 1594 C C . ALA A 1 204 ? -14.372 -11.854 44.202 1.00 45.41 204 ALA A C 1
ATOM 1596 O O . ALA A 1 204 ? -13.959 -12.128 43.080 1.00 45.41 204 ALA A O 1
ATOM 1597 N N . GLY A 1 205 ? -14.732 -10.609 44.540 1.00 42.81 205 GLY A N 1
ATOM 1598 C CA . GLY A 1 205 ? -14.711 -9.478 43.606 1.00 42.81 205 GLY A CA 1
ATOM 1599 C C . GLY A 1 205 ? -13.320 -8.898 43.332 1.00 42.81 205 GLY A C 1
ATOM 1600 O O . GLY A 1 205 ? -13.180 -8.089 42.427 1.00 42.81 205 GLY A O 1
ATOM 1601 N N . ASN A 1 206 ? -12.292 -9.309 44.083 1.00 45.81 206 ASN A N 1
ATOM 1602 C CA . ASN A 1 206 ? -10.941 -8.741 43.987 1.00 45.81 206 ASN A CA 1
ATOM 1603 C C . ASN A 1 206 ? -9.948 -9.641 43.219 1.00 45.81 206 ASN A C 1
ATOM 1605 O O . ASN A 1 206 ? -8.754 -9.347 43.154 1.00 45.81 206 ASN A O 1
ATOM 1609 N N . ARG A 1 207 ? -10.410 -10.773 42.659 1.00 46.81 207 ARG A N 1
ATOM 1610 C CA . ARG A 1 207 ? -9.570 -11.676 41.846 1.00 46.81 207 ARG A CA 1
ATOM 1611 C C . ARG A 1 207 ? -9.662 -11.435 40.340 1.00 46.81 207 ARG A C 1
ATOM 1613 O O . ARG A 1 207 ? -8.739 -11.841 39.638 1.00 46.81 207 ARG A O 1
ATOM 1620 N N . GLU A 1 208 ? -10.697 -10.759 39.845 1.00 45.69 208 GLU A N 1
ATOM 1621 C CA . GLU A 1 208 ? -10.816 -10.459 38.408 1.00 45.69 208 GLU A CA 1
ATOM 1622 C C . GLU A 1 208 ? -9.974 -9.245 37.972 1.00 45.69 208 GLU A C 1
ATOM 1624 O O . GLU A 1 208 ? -9.508 -9.207 36.836 1.00 45.69 208 GLU A O 1
ATOM 1629 N N . ASP A 1 209 ? -9.621 -8.337 38.889 1.00 44.09 209 ASP A N 1
ATOM 1630 C CA . ASP A 1 209 ? -8.779 -7.165 38.581 1.00 44.09 209 ASP A CA 1
ATOM 1631 C C . ASP A 1 209 ? -7.279 -7.483 38.392 1.00 44.09 209 ASP A C 1
ATOM 1633 O O . ASP A 1 209 ? -6.499 -6.616 37.994 1.00 44.09 209 ASP A O 1
ATOM 1637 N N . ARG A 1 210 ? -6.831 -8.728 38.628 1.00 43.88 210 ARG A N 1
ATOM 1638 C CA . ARG A 1 210 ? -5.415 -9.107 38.431 1.00 43.88 210 ARG A CA 1
ATOM 1639 C C . ARG A 1 210 ? -5.048 -9.514 37.005 1.00 43.88 210 ARG A C 1
ATOM 1641 O O . ARG A 1 210 ? -3.863 -9.496 36.683 1.00 43.88 210 ARG A O 1
ATOM 1648 N N . TRP A 1 211 ? -6.013 -9.839 36.146 1.00 42.91 211 TRP A N 1
ATOM 1649 C CA . TRP A 1 211 ? -5.716 -10.303 34.783 1.00 42.91 211 TRP A CA 1
ATOM 1650 C C . TRP A 1 211 ? -5.579 -9.178 33.748 1.00 42.91 211 TRP A C 1
ATOM 1652 O O . TRP A 1 211 ? -5.055 -9.411 32.662 1.00 42.91 211 TRP A O 1
ATOM 1662 N N . LEU A 1 212 ? -5.960 -7.944 34.088 1.00 44.97 212 LEU A N 1
ATOM 1663 C CA . LEU A 1 212 ? -5.873 -6.789 33.183 1.00 44.97 212 LEU A CA 1
ATOM 1664 C C . LEU A 1 212 ? -4.530 -6.039 33.227 1.00 44.97 212 LEU A C 1
ATOM 1666 O O . LEU A 1 212 ? -4.367 -5.052 32.518 1.00 44.97 212 LEU A O 1
ATOM 1670 N N . LYS A 1 213 ? -3.545 -6.504 34.010 1.00 44.09 213 LYS A N 1
ATOM 1671 C CA . LYS A 1 213 ? -2.265 -5.795 34.202 1.00 44.09 213 LYS A CA 1
ATOM 1672 C C . LYS A 1 213 ? -1.084 -6.290 33.352 1.00 44.09 213 LYS A C 1
ATOM 1674 O O . LYS A 1 213 ? 0.010 -5.775 33.524 1.00 44.09 213 LYS A O 1
ATOM 1679 N N . TYR A 1 214 ? -1.289 -7.241 32.435 1.00 42.12 214 TYR A N 1
ATOM 1680 C CA . TYR A 1 214 ? -0.210 -7.845 31.623 1.00 42.12 214 TYR A CA 1
ATOM 1681 C C . TYR A 1 214 ? -0.395 -7.719 30.105 1.00 42.12 214 TYR A C 1
ATOM 1683 O O . TYR A 1 214 ? 0.061 -8.558 29.332 1.00 42.12 214 TYR A O 1
ATOM 1691 N N . ARG A 1 215 ? -1.066 -6.666 29.641 1.00 41.88 215 ARG A N 1
ATOM 1692 C CA . ARG A 1 215 ? -1.149 -6.380 28.207 1.00 41.88 215 ARG A CA 1
ATOM 1693 C C . ARG A 1 215 ? -0.984 -4.885 27.982 1.00 41.88 215 ARG A C 1
ATOM 1695 O O . ARG A 1 215 ? -1.979 -4.224 27.731 1.00 41.88 215 ARG A O 1
ATOM 1702 N N . LEU A 1 216 ? 0.240 -4.390 28.175 1.00 42.28 216 LEU A N 1
ATOM 1703 C CA . LEU A 1 216 ? 0.820 -3.159 27.613 1.00 42.28 216 LEU A CA 1
ATOM 1704 C C . LEU A 1 216 ? 2.225 -2.963 28.224 1.00 42.28 216 LEU A C 1
ATOM 1706 O O . LEU A 1 216 ? 2.418 -2.104 29.076 1.00 42.28 216 LEU A O 1
ATOM 1710 N N . GLU A 1 217 ? 3.170 -3.800 27.798 1.00 40.88 217 GLU A N 1
ATOM 1711 C CA . GLU A 1 217 ? 4.602 -3.482 27.664 1.00 40.88 217 GLU A CA 1
ATOM 1712 C C . GLU A 1 217 ? 5.084 -4.115 26.355 1.00 40.88 217 GLU A C 1
ATOM 1714 O O . GLU A 1 217 ? 4.634 -5.252 26.063 1.00 40.88 217 GLU A O 1
#